Protein AF-A0A7C3XP02-F1 (afdb_monomer)

Structure (mmCIF, N/CA/C/O backbone):
data_AF-A0A7C3XP02-F1
#
_entry.id   AF-A0A7C3XP02-F1
#
loop_
_atom_site.group_PDB
_atom_site.id
_atom_site.type_symbol
_atom_site.label_atom_id
_atom_site.label_alt_id
_atom_site.label_comp_id
_atom_site.label_asym_id
_atom_site.label_entity_id
_atom_site.label_seq_id
_atom_site.pdbx_PDB_ins_code
_atom_site.Cartn_x
_atom_site.Cartn_y
_atom_site.Cartn_z
_atom_site.occupancy
_atom_site.B_iso_or_equiv
_atom_site.auth_seq_id
_atom_site.auth_comp_id
_atom_site.auth_asym_id
_atom_site.auth_atom_id
_atom_site.pdbx_PDB_model_num
ATOM 1 N N . MET A 1 1 ? 8.353 -12.210 0.987 1.00 38.19 1 MET A N 1
ATOM 2 C CA . MET A 1 1 ? 7.385 -11.143 1.335 1.00 38.19 1 MET A CA 1
ATOM 3 C C . MET A 1 1 ? 6.012 -11.617 0.870 1.00 38.19 1 MET A C 1
ATOM 5 O O . MET A 1 1 ? 5.862 -11.843 -0.321 1.00 38.19 1 MET A O 1
ATOM 9 N N . GLN A 1 2 ? 5.059 -11.879 1.772 1.00 53.19 2 GLN A N 1
ATOM 10 C CA . GLN A 1 2 ? 3.695 -12.268 1.369 1.00 53.19 2 GLN A CA 1
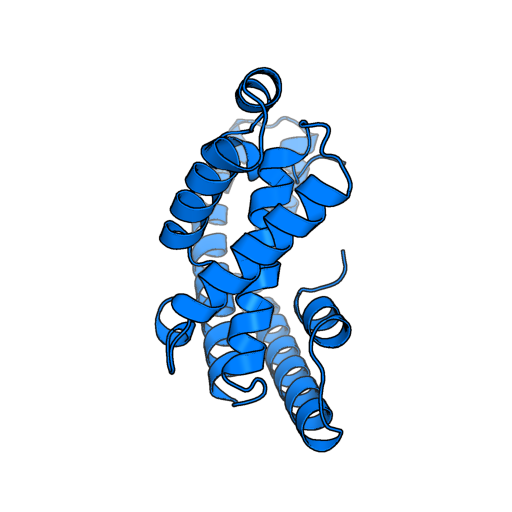ATOM 11 C C . GLN A 1 2 ? 3.040 -11.119 0.588 1.00 53.19 2 GLN A C 1
ATOM 13 O O . GLN A 1 2 ? 3.125 -9.971 1.031 1.00 53.19 2 GLN A O 1
ATOM 18 N N . SER A 1 3 ? 2.419 -11.413 -0.560 1.00 80.75 3 SER A N 1
ATOM 19 C CA . SER A 1 3 ? 1.742 -10.402 -1.386 1.00 80.75 3 SER A CA 1
ATOM 20 C C . SER A 1 3 ? 0.541 -9.797 -0.652 1.00 80.75 3 SER A C 1
ATOM 22 O O . SER A 1 3 ? -0.120 -10.512 0.098 1.00 80.75 3 SER A O 1
ATOM 24 N N . ASP A 1 4 ? 0.169 -8.553 -0.958 1.00 85.31 4 ASP A N 1
ATOM 25 C CA . ASP A 1 4 ? -1.005 -7.876 -0.375 1.00 85.31 4 ASP A CA 1
ATOM 26 C C . ASP A 1 4 ? -2.283 -8.728 -0.403 1.00 85.31 4 ASP A C 1
ATOM 28 O O . ASP A 1 4 ? -3.038 -8.735 0.559 1.00 85.31 4 ASP A O 1
ATOM 32 N N . TYR A 1 5 ? -2.493 -9.521 -1.454 1.00 89.06 5 TYR A N 1
ATOM 33 C CA . TYR A 1 5 ? -3.653 -10.408 -1.581 1.00 89.06 5 TYR A CA 1
ATOM 34 C C . TYR A 1 5 ? -3.692 -11.562 -0.570 1.00 89.06 5 TYR A C 1
ATOM 36 O O . TYR A 1 5 ? -4.762 -11.926 -0.094 1.00 89.06 5 TYR A O 1
ATOM 44 N N . HIS A 1 6 ? -2.532 -12.103 -0.192 1.00 89.56 6 HIS A N 1
ATOM 45 C CA . HIS A 1 6 ? -2.448 -13.104 0.872 1.00 89.56 6 HIS A CA 1
ATOM 46 C C . HIS A 1 6 ? -2.786 -12.468 2.225 1.00 89.56 6 HIS A C 1
ATOM 48 O O . HIS A 1 6 ? -3.446 -13.088 3.052 1.00 89.56 6 HIS A O 1
ATOM 54 N N . ARG A 1 7 ? -2.390 -11.204 2.435 1.00 92.12 7 ARG A N 1
ATOM 55 C CA . ARG A 1 7 ? -2.755 -10.447 3.641 1.00 92.12 7 ARG A CA 1
ATOM 56 C C . ARG A 1 7 ? -4.247 -10.133 3.672 1.00 9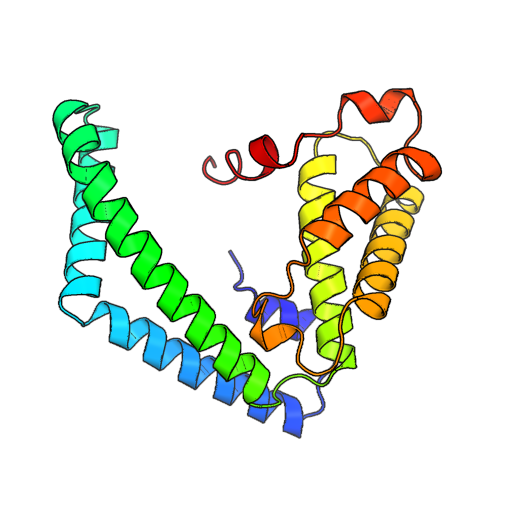2.12 7 ARG A C 1
ATOM 58 O O . ARG A 1 7 ? -4.865 -10.297 4.711 1.00 92.12 7 ARG A O 1
ATOM 65 N N . MET A 1 8 ? -4.828 -9.741 2.537 1.00 94.25 8 MET A N 1
ATOM 66 C CA . MET A 1 8 ? -6.277 -9.571 2.400 1.00 94.25 8 MET A CA 1
ATOM 67 C C . MET A 1 8 ? -7.024 -10.845 2.799 1.00 94.25 8 MET A C 1
ATOM 69 O O . MET A 1 8 ? -7.926 -10.761 3.617 1.00 94.25 8 MET A O 1
ATOM 73 N N . MET A 1 9 ? -6.617 -12.016 2.296 1.00 92.75 9 MET A N 1
ATOM 74 C CA . MET A 1 9 ? -7.225 -13.299 2.686 1.00 92.75 9 MET A CA 1
ATOM 75 C C . MET A 1 9 ? -7.125 -13.603 4.179 1.00 92.75 9 MET A C 1
ATOM 77 O O . MET A 1 9 ? -8.011 -14.247 4.720 1.00 92.75 9 MET A O 1
ATOM 81 N N . ALA A 1 10 ? -6.040 -13.184 4.829 1.00 92.31 10 ALA A N 1
ATOM 82 C CA . ALA A 1 10 ? -5.826 -13.449 6.248 1.00 92.31 10 ALA A CA 1
ATOM 83 C C . ALA A 1 10 ? -6.608 -12.500 7.170 1.00 92.31 10 ALA A C 1
ATOM 85 O O . ALA A 1 10 ? -6.836 -12.832 8.327 1.00 92.31 10 ALA A O 1
ATOM 86 N N . ILE A 1 11 ? -6.957 -11.305 6.687 1.00 91.75 11 ILE A N 1
ATOM 87 C CA . ILE A 1 11 ? -7.548 -10.232 7.503 1.00 91.75 11 ILE A CA 1
ATOM 88 C C . ILE A 1 11 ? -9.045 -10.089 7.240 1.00 91.75 11 ILE A C 1
ATOM 90 O O . ILE A 1 11 ? -9.793 -9.711 8.138 1.00 91.75 11 ILE A O 1
ATOM 94 N N . LEU A 1 12 ? -9.474 -10.336 6.006 1.00 95.06 12 LEU A N 1
ATOM 95 C CA . LEU A 1 12 ? -10.853 -10.157 5.589 1.00 95.06 12 LEU A CA 1
ATOM 96 C C . LEU A 1 12 ? -11.591 -11.488 5.682 1.00 95.06 12 LEU A C 1
ATOM 98 O O . LEU A 1 12 ? -11.083 -12.531 5.275 1.00 95.06 12 LEU A O 1
ATOM 102 N N . GLU A 1 13 ? -12.817 -11.428 6.173 1.00 93.69 13 GLU A N 1
ATOM 103 C CA . GLU A 1 13 ? -13.707 -12.580 6.207 1.00 93.69 13 GLU A CA 1
ATOM 104 C C . GLU A 1 13 ? -14.357 -12.755 4.837 1.00 93.69 13 GLU A C 1
ATOM 106 O O . GLU A 1 13 ? -14.945 -11.811 4.311 1.00 93.69 13 GLU A O 1
ATOM 111 N N . PHE A 1 14 ? -14.254 -13.947 4.251 1.00 92.94 14 PHE A N 1
ATOM 112 C CA . PHE A 1 14 ? -14.862 -14.277 2.963 1.00 92.94 14 PHE A CA 1
ATOM 113 C C . PHE A 1 14 ? -15.902 -15.377 3.137 1.00 92.94 14 PHE A C 1
ATOM 115 O O . PHE A 1 14 ? -15.628 -16.393 3.776 1.00 92.94 14 PHE A O 1
ATOM 122 N N . THR A 1 15 ? -17.057 -15.231 2.485 1.00 93.06 15 THR A N 1
ATOM 123 C CA . THR A 1 15 ? -17.911 -16.400 2.228 1.00 93.06 15 THR A CA 1
ATOM 124 C C . THR A 1 15 ? -17.236 -17.321 1.201 1.00 93.06 15 THR A C 1
ATOM 126 O O . THR A 1 15 ? -16.379 -16.854 0.439 1.00 93.06 15 THR A O 1
ATOM 129 N N . PRO A 1 16 ? -17.609 -18.611 1.119 1.00 93.31 16 PRO A N 1
ATOM 130 C CA . PRO A 1 16 ? -17.061 -19.520 0.110 1.00 93.31 16 PRO A CA 1
ATOM 131 C C . PRO A 1 16 ? -17.177 -18.976 -1.323 1.00 93.31 16 PRO A C 1
ATOM 133 O O . PRO A 1 16 ? -16.211 -19.005 -2.084 1.00 93.31 16 PRO A O 1
ATOM 136 N N 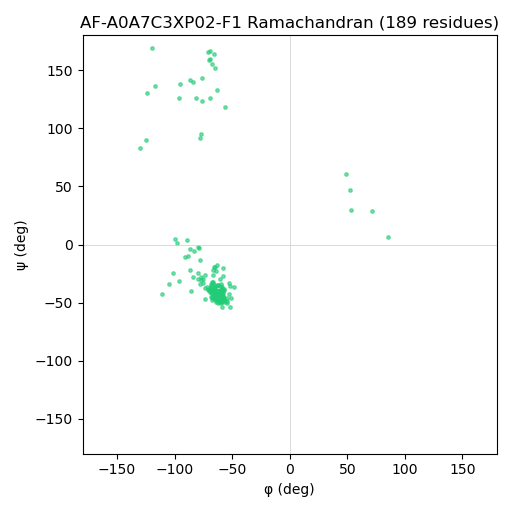. GLU A 1 17 ? -18.321 -18.389 -1.678 1.00 90.69 17 GLU A N 1
ATOM 137 C CA . GLU A 1 17 ? -18.573 -17.825 -3.008 1.00 90.69 17 GLU A CA 1
ATOM 138 C C . GLU A 1 17 ? -17.701 -16.591 -3.276 1.00 90.69 17 GLU A C 1
ATOM 140 O O . GLU A 1 17 ? -17.142 -16.432 -4.366 1.00 90.69 17 GLU A O 1
ATOM 145 N N . GLN A 1 18 ? -17.555 -15.713 -2.278 1.00 93.25 18 GLN A N 1
ATOM 146 C CA . GLN A 1 18 ? -16.683 -14.544 -2.383 1.00 93.25 18 GLN A CA 1
ATOM 147 C C . GLN A 1 18 ? -15.217 -14.951 -2.511 1.00 93.25 18 GLN A C 1
ATOM 149 O O . GLN A 1 18 ? -14.488 -14.348 -3.298 1.00 93.25 18 GLN A O 1
ATOM 154 N N . LEU A 1 19 ? -14.787 -15.975 -1.772 1.00 93.50 19 LEU A N 1
ATOM 155 C CA . LEU A 1 19 ? -13.420 -16.475 -1.812 1.00 93.50 19 LEU A CA 1
ATOM 156 C C . LEU A 1 19 ? -13.062 -17.005 -3.204 1.00 93.50 19 LEU A C 1
ATOM 158 O O . LEU A 1 19 ? -11.988 -16.693 -3.716 1.00 93.50 19 LEU A O 1
ATOM 162 N N . GLU A 1 20 ? -13.958 -17.750 -3.849 1.00 93.19 20 GLU A N 1
ATOM 163 C CA . GLU A 1 20 ? -13.733 -18.229 -5.217 1.00 93.19 20 GLU A CA 1
ATOM 164 C C . GLU A 1 20 ? -13.651 -17.073 -6.221 1.00 93.19 20 GLU A C 1
ATOM 166 O O . GLU A 1 20 ? -12.733 -17.015 -7.047 1.00 93.19 20 GLU A O 1
ATOM 171 N N . LYS A 1 21 ? -14.537 -16.078 -6.097 1.00 92.25 21 LYS A N 1
ATOM 172 C CA . LYS A 1 21 ? -14.476 -14.860 -6.915 1.00 92.25 21 LYS A CA 1
ATOM 173 C C . LYS A 1 21 ? -13.166 -14.092 -6.709 1.00 92.25 21 LYS A C 1
ATOM 175 O O . LYS A 1 21 ? -12.552 -13.637 -7.675 1.00 92.25 21 LYS A O 1
ATOM 180 N N . PHE A 1 22 ? -12.723 -13.979 -5.461 1.00 94.12 22 PHE A N 1
ATOM 181 C CA . PHE A 1 22 ? -11.484 -13.318 -5.072 1.00 94.12 22 PHE A CA 1
ATOM 182 C C . PHE A 1 22 ? -10.252 -14.042 -5.634 1.00 94.12 22 PHE A C 1
ATOM 184 O O . PHE A 1 22 ? -9.405 -13.410 -6.270 1.00 94.12 22 PHE A O 1
ATOM 191 N N . LYS A 1 23 ? -10.181 -15.372 -5.491 1.00 94.12 23 LYS A N 1
ATOM 192 C CA . LYS A 1 23 ? -9.112 -16.206 -6.066 1.00 94.12 23 LYS A CA 1
ATOM 193 C C . LYS A 1 23 ? -9.049 -16.081 -7.585 1.00 94.12 23 LYS A C 1
ATOM 195 O O . LYS A 1 23 ? -7.960 -15.902 -8.129 1.00 94.12 23 LYS A O 1
ATOM 200 N N . LYS A 1 24 ? -10.198 -16.121 -8.269 1.00 93.56 24 LYS A N 1
ATOM 201 C CA . LYS A 1 24 ? -10.262 -15.940 -9.725 1.00 93.56 24 LYS A CA 1
ATOM 202 C C . LYS A 1 24 ? -9.720 -14.574 -10.144 1.00 93.56 24 LYS A C 1
ATOM 204 O O . LYS A 1 24 ? -8.848 -14.511 -11.006 1.00 93.56 24 LYS A O 1
ATOM 209 N N . ALA A 1 25 ? -10.160 -13.498 -9.487 1.00 93.56 25 ALA A N 1
ATOM 210 C CA . ALA A 1 25 ? -9.687 -12.145 -9.780 1.00 93.56 25 ALA A CA 1
ATOM 211 C C . ALA A 1 25 ? -8.166 -11.998 -9.573 1.00 93.56 25 ALA A C 1
ATOM 213 O O . ALA A 1 25 ? -7.493 -11.303 -10.333 1.00 93.56 25 ALA A O 1
ATOM 214 N N . ILE A 1 26 ? -7.602 -12.681 -8.573 1.00 93.75 26 ILE A N 1
ATOM 215 C CA . ILE A 1 26 ? -6.152 -12.737 -8.346 1.00 93.75 26 ILE A CA 1
ATOM 216 C C . ILE A 1 26 ? -5.436 -13.517 -9.442 1.00 93.75 26 ILE A C 1
ATOM 218 O O . ILE A 1 26 ? -4.410 -13.052 -9.935 1.00 93.75 26 ILE A O 1
ATOM 222 N N . ALA A 1 27 ? -5.957 -14.680 -9.828 1.00 92.94 27 ALA A N 1
ATOM 223 C CA . ALA A 1 27 ? -5.367 -15.502 -10.877 1.00 92.94 27 ALA A CA 1
ATOM 224 C C . ALA A 1 27 ? -5.340 -14.762 -12.223 1.00 92.94 27 ALA A C 1
ATOM 226 O O . ALA A 1 27 ? -4.305 -14.746 -12.889 1.00 92.94 27 ALA A O 1
ATOM 227 N N . ASP A 1 28 ? -6.437 -14.092 -12.587 1.00 91.62 28 ASP A N 1
ATOM 228 C CA . ASP A 1 28 ? -6.513 -13.271 -13.799 1.00 91.62 28 ASP A CA 1
ATOM 229 C C . ASP A 1 28 ? -5.500 -12.119 -13.740 1.00 91.62 28 ASP A C 1
ATOM 231 O O . ASP A 1 28 ? -4.695 -11.945 -14.655 1.00 91.62 28 ASP A O 1
ATOM 235 N N . ARG A 1 29 ? -5.422 -11.417 -12.602 1.00 93.50 29 ARG A N 1
ATOM 236 C CA . ARG A 1 29 ? -4.416 -10.373 -12.373 1.00 93.50 29 ARG A CA 1
ATOM 237 C C . ARG A 1 29 ? -2.979 -10.891 -12.513 1.00 93.50 29 ARG A C 1
ATOM 239 O O . ARG A 1 29 ? -2.138 -10.195 -13.077 1.00 93.50 29 ARG A O 1
ATOM 246 N N . HIS A 1 30 ? -2.663 -12.058 -11.949 1.00 92.19 30 HIS A N 1
ATOM 247 C CA . HIS A 1 30 ? -1.328 -12.653 -12.057 1.00 92.19 30 HIS A CA 1
ATOM 248 C C . HIS A 1 30 ? -0.988 -12.988 -13.502 1.00 92.19 30 HIS A C 1
ATOM 250 O O . HIS A 1 30 ? 0.062 -12.565 -13.974 1.00 92.19 30 HIS A O 1
ATOM 256 N N . ARG A 1 31 ? -1.909 -13.637 -14.221 1.00 94.12 31 ARG A N 1
ATOM 257 C CA . ARG A 1 31 ? -1.737 -13.962 -15.640 1.00 94.12 31 ARG A CA 1
ATOM 258 C C . ARG A 1 31 ? -1.415 -12.720 -16.467 1.00 94.12 31 ARG A C 1
ATOM 260 O O . ARG A 1 31 ? -0.491 -12.741 -17.270 1.00 94.12 31 ARG A O 1
ATOM 267 N N . GLU A 1 32 ? -2.145 -11.632 -16.252 1.00 93.19 32 GLU A N 1
ATOM 268 C CA . GLU A 1 32 ? -1.927 -10.384 -16.986 1.00 93.19 32 GLU A CA 1
ATOM 269 C C . GLU A 1 32 ? -0.633 -9.664 -16.592 1.00 93.19 32 GLU A C 1
ATOM 271 O O . GLU A 1 32 ? 0.080 -9.145 -17.449 1.00 93.19 32 GLU A O 1
ATOM 276 N N . ASN A 1 33 ? -0.297 -9.657 -15.301 1.00 93.06 33 ASN A N 1
ATOM 277 C CA . ASN A 1 33 ? 0.980 -9.130 -14.826 1.00 93.06 33 ASN A CA 1
ATOM 278 C C . ASN A 1 33 ? 2.161 -9.893 -15.443 1.00 93.06 33 ASN A C 1
ATOM 280 O O . ASN A 1 33 ? 3.159 -9.280 -15.814 1.00 93.06 33 ASN A O 1
ATOM 284 N N . ASP A 1 34 ? 2.048 -11.213 -15.558 1.00 94.31 34 ASP A N 1
ATOM 285 C CA . ASP A 1 34 ? 3.091 -12.062 -16.128 1.00 94.31 34 ASP A CA 1
ATOM 286 C C . ASP A 1 34 ? 3.164 -11.893 -17.651 1.00 94.31 34 ASP A C 1
ATOM 288 O O . ASP A 1 34 ? 4.257 -11.778 -18.201 1.00 94.31 34 ASP A O 1
ATOM 292 N N . ALA A 1 35 ? 2.019 -11.736 -18.324 1.00 94.69 35 ALA A N 1
ATOM 293 C CA . ALA A 1 35 ? 1.967 -11.406 -19.747 1.00 94.69 35 ALA A CA 1
ATOM 294 C C . ALA A 1 35 ? 2.681 -10.083 -20.071 1.00 94.69 35 ALA A C 1
ATOM 296 O O . ALA A 1 35 ? 3.368 -9.993 -21.089 1.00 94.69 35 ALA A O 1
ATOM 297 N N . TRP A 1 36 ? 2.597 -9.073 -19.194 1.00 94.38 36 TRP A N 1
ATOM 298 C CA . TRP A 1 36 ? 3.341 -7.823 -19.379 1.00 94.38 36 TRP A CA 1
ATOM 299 C C . TRP A 1 36 ? 4.854 -8.059 -19.448 1.00 94.38 36 TRP A C 1
ATOM 301 O O . TRP A 1 36 ? 5.527 -7.462 -20.288 1.00 94.38 36 TRP A O 1
ATOM 311 N N . TYR A 1 37 ? 5.399 -8.970 -18.635 1.00 94.44 37 TYR A N 1
ATOM 312 C CA . TYR A 1 37 ? 6.831 -9.285 -18.654 1.00 94.44 37 TYR A CA 1
ATOM 313 C C . TYR A 1 37 ? 7.295 -9.948 -19.954 1.00 94.44 37 TYR A C 1
ATOM 315 O O . TYR A 1 37 ? 8.490 -9.902 -20.259 1.00 94.44 37 TYR A O 1
ATOM 323 N N . GLU A 1 38 ? 6.377 -10.516 -20.733 1.00 96.25 38 GLU A N 1
ATOM 324 C CA . GLU A 1 38 ? 6.670 -11.132 -22.027 1.00 96.25 38 GLU A CA 1
ATOM 325 C C . GLU A 1 38 ? 6.617 -10.150 -23.209 1.00 96.25 38 GLU A C 1
ATOM 327 O O . GLU A 1 38 ? 7.107 -10.468 -24.299 1.00 96.25 38 GLU A O 1
ATOM 332 N N . THR A 1 39 ? 6.119 -8.931 -22.984 1.00 95.81 39 THR A N 1
ATOM 333 C CA . THR A 1 39 ? 6.180 -7.832 -23.961 1.00 95.81 39 THR A CA 1
ATOM 334 C C . THR A 1 39 ? 7.611 -7.315 -24.153 1.00 95.81 39 THR A C 1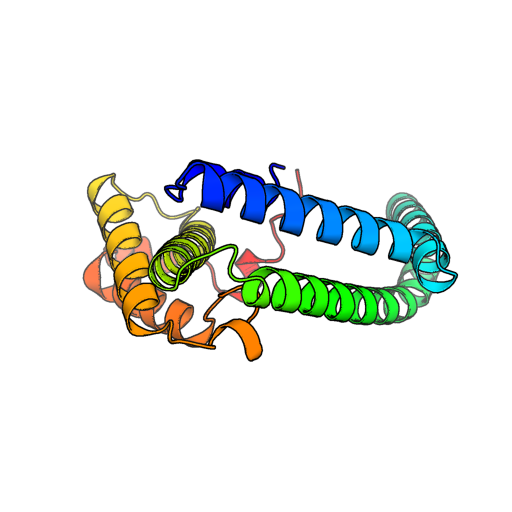
ATOM 336 O O . THR A 1 39 ? 8.506 -7.591 -23.348 1.00 95.81 39 THR A O 1
ATOM 339 N N . ALA A 1 40 ? 7.839 -6.524 -25.208 1.00 96.38 40 ALA A N 1
ATOM 340 C CA . ALA A 1 40 ? 9.126 -5.866 -25.442 1.00 96.38 40 ALA A CA 1
ATOM 341 C C . ALA A 1 40 ? 9.537 -4.966 -24.259 1.00 96.38 40 ALA A C 1
ATOM 343 O O . ALA A 1 40 ? 10.662 -5.069 -23.774 1.00 96.38 40 ALA A O 1
ATOM 344 N N . GLU A 1 41 ? 8.605 -4.163 -23.735 1.00 95.38 41 GLU A N 1
ATOM 345 C CA . GLU A 1 41 ? 8.844 -3.290 -22.578 1.00 95.38 41 GLU A CA 1
ATOM 346 C C . GLU A 1 41 ? 9.159 -4.093 -21.309 1.00 95.38 41 GLU A C 1
ATOM 348 O O . GLU A 1 41 ? 10.092 -3.767 -20.575 1.00 95.38 41 GLU A O 1
ATOM 353 N N . GLY A 1 42 ? 8.423 -5.179 -21.055 1.00 95.62 42 GLY A N 1
ATOM 354 C CA . GLY A 1 42 ? 8.655 -6.039 -19.895 1.00 95.62 42 GLY A CA 1
ATOM 355 C C . GLY A 1 42 ? 10.004 -6.761 -19.932 1.00 95.62 42 GLY A C 1
ATOM 356 O O . GLY A 1 42 ? 10.672 -6.898 -18.899 1.00 95.62 42 GLY A O 1
ATOM 357 N N . LYS A 1 43 ? 10.448 -7.181 -21.122 1.00 97.19 43 LYS A N 1
ATOM 358 C CA . LYS A 1 43 ? 11.785 -7.752 -21.344 1.00 97.19 43 LYS A CA 1
ATOM 359 C C . LYS A 1 43 ? 12.877 -6.702 -21.145 1.00 97.19 43 LYS A C 1
ATOM 361 O O . LYS A 1 43 ? 13.794 -6.948 -20.360 1.00 97.19 43 LYS A O 1
ATOM 366 N N . GLN A 1 44 ? 12.721 -5.517 -21.738 1.00 97.25 44 GLN A N 1
ATOM 367 C CA . GLN A 1 44 ? 13.642 -4.393 -21.552 1.00 97.25 44 GLN A CA 1
ATOM 368 C C . GLN A 1 44 ? 13.752 -3.995 -20.074 1.00 97.25 44 GLN A C 1
ATOM 370 O O . GLN A 1 44 ? 14.849 -3.775 -19.566 1.00 97.25 44 GLN A O 1
ATOM 375 N N . TYR A 1 45 ? 12.635 -3.972 -19.344 1.00 96.69 45 TYR A N 1
ATOM 376 C CA . TYR A 1 45 ? 12.635 -3.691 -17.912 1.00 96.69 45 TYR A CA 1
ATOM 377 C C . TYR A 1 45 ? 13.487 -4.700 -17.134 1.00 96.69 45 TYR A C 1
ATOM 379 O O . TYR A 1 45 ? 14.325 -4.303 -16.322 1.00 96.69 45 TYR A O 1
ATOM 387 N N . ARG A 1 46 ? 13.302 -6.006 -17.380 1.00 96.56 46 ARG A N 1
ATOM 388 C CA . ARG A 1 46 ? 14.092 -7.060 -16.716 1.00 96.56 46 ARG A CA 1
ATOM 389 C C . ARG A 1 46 ? 15.583 -6.906 -17.008 1.00 96.56 46 ARG A C 1
ATOM 391 O O . ARG A 1 46 ? 16.388 -6.975 -16.079 1.00 96.56 46 ARG A O 1
ATOM 398 N N . GLU A 1 47 ? 15.930 -6.649 -18.263 1.00 97.19 47 GLU A N 1
ATOM 399 C CA . GLU A 1 47 ? 17.311 -6.445 -18.687 1.00 97.19 47 GLU A CA 1
ATOM 400 C C . GLU A 1 47 ? 17.939 -5.219 -18.008 1.00 97.19 47 GLU A C 1
ATOM 402 O O . GLU A 1 47 ? 18.987 -5.329 -17.369 1.00 97.19 47 GLU A O 1
ATOM 407 N N . LEU A 1 48 ? 17.267 -4.064 -18.036 1.00 97.19 48 LEU A N 1
ATOM 408 C CA . LEU A 1 48 ? 17.761 -2.844 -17.396 1.00 97.19 48 LEU A CA 1
ATOM 409 C C . LEU A 1 48 ? 17.902 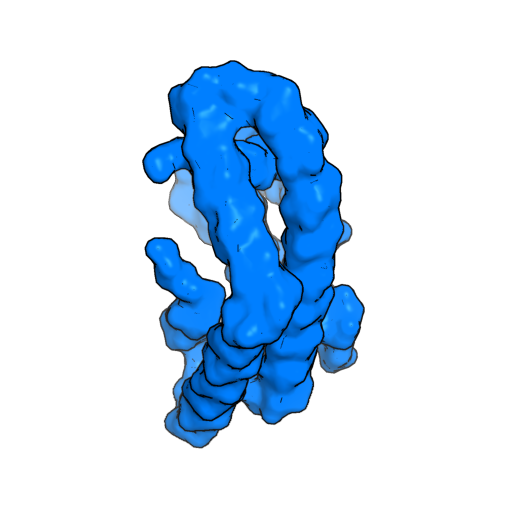-2.999 -15.874 1.00 97.19 48 LEU A C 1
ATOM 411 O O . LEU A 1 48 ? 18.852 -2.467 -15.298 1.00 97.19 48 LEU A O 1
ATOM 415 N N . LYS A 1 49 ? 17.026 -3.764 -15.199 1.00 97.06 49 LYS A N 1
ATOM 416 C CA . LYS A 1 49 ? 17.200 -4.081 -13.766 1.00 97.06 49 LYS A CA 1
ATOM 417 C C . LYS A 1 49 ? 18.462 -4.907 -13.514 1.00 97.06 49 LYS A C 1
ATOM 419 O O . LYS A 1 49 ? 19.156 -4.635 -12.533 1.00 97.06 49 LYS A O 1
ATOM 424 N N . GLN A 1 50 ? 18.770 -5.878 -14.373 1.00 97.25 50 GLN A N 1
ATOM 425 C CA . GLN A 1 50 ? 19.994 -6.680 -14.268 1.00 97.25 50 GLN A CA 1
ATOM 426 C C . GLN A 1 50 ? 21.242 -5.826 -14.521 1.00 97.25 50 GLN A C 1
ATOM 428 O O . GLN A 1 50 ? 22.169 -5.851 -13.710 1.00 97.25 50 GLN A O 1
ATOM 433 N N . GLN A 1 51 ? 21.235 -4.999 -15.572 1.00 97.12 51 GLN A N 1
ATOM 434 C CA . GLN A 1 51 ? 22.333 -4.074 -15.871 1.00 97.12 51 GLN A CA 1
ATOM 435 C C . GLN A 1 51 ? 22.552 -3.068 -14.731 1.00 97.12 51 GLN A C 1
ATOM 437 O O . GLN A 1 51 ? 23.684 -2.851 -14.302 1.00 97.12 51 GLN A O 1
ATOM 442 N N . MET A 1 52 ? 21.476 -2.503 -14.174 1.00 97.06 52 MET A N 1
ATOM 443 C CA . MET A 1 52 ? 21.541 -1.595 -13.025 1.00 97.06 52 MET A CA 1
ATOM 444 C C . MET A 1 52 ? 22.119 -2.289 -11.784 1.00 97.06 52 MET A C 1
ATOM 446 O O . MET A 1 52 ? 22.936 -1.704 -11.072 1.00 97.06 52 MET A O 1
ATOM 450 N N . ALA A 1 53 ? 21.723 -3.536 -11.507 1.00 96.88 53 ALA A N 1
ATOM 451 C CA . ALA A 1 53 ? 22.267 -4.308 -10.391 1.00 96.88 53 ALA A CA 1
ATOM 452 C C . ALA A 1 53 ? 23.774 -4.569 -10.563 1.00 96.88 53 ALA A C 1
ATOM 454 O O . ALA A 1 53 ? 24.544 -4.334 -9.629 1.00 96.88 53 ALA A O 1
ATOM 455 N N . ALA A 1 54 ? 24.203 -4.967 -11.765 1.00 97.00 54 ALA A N 1
ATOM 456 C CA . ALA A 1 54 ? 25.614 -5.155 -12.094 1.00 97.00 54 ALA A CA 1
ATOM 457 C C . ALA A 1 54 ? 26.409 -3.845 -11.964 1.00 97.00 54 ALA A C 1
ATOM 459 O O . ALA A 1 54 ? 27.452 -3.819 -11.311 1.00 97.00 54 ALA A O 1
ATOM 460 N N . ALA A 1 55 ? 25.884 -2.735 -12.493 1.00 96.81 55 ALA A N 1
ATOM 461 C CA . ALA A 1 55 ? 26.513 -1.419 -12.402 1.00 96.81 55 ALA A CA 1
ATOM 462 C C . ALA A 1 55 ? 26.658 -0.944 -10.947 1.00 96.81 55 ALA A C 1
ATOM 464 O O . ALA A 1 55 ? 27.707 -0.422 -10.571 1.00 96.81 55 ALA A O 1
ATOM 465 N N . ARG A 1 56 ? 25.647 -1.185 -10.098 1.00 96.19 56 ARG A N 1
ATOM 466 C CA . ARG A 1 56 ? 25.711 -0.908 -8.652 1.00 96.19 56 ARG A CA 1
ATOM 467 C C . ARG A 1 56 ? 26.762 -1.761 -7.949 1.00 96.19 56 ARG A C 1
ATOM 469 O O . ARG A 1 56 ? 27.531 -1.219 -7.158 1.00 96.19 56 ARG A O 1
ATOM 476 N N . SER A 1 57 ? 26.833 -3.055 -8.262 1.00 97.00 57 SER A N 1
ATOM 477 C CA . SER A 1 57 ? 27.851 -3.960 -7.711 1.00 97.00 57 SER A CA 1
ATOM 478 C C . SER A 1 57 ? 29.267 -3.531 -8.109 1.00 97.00 57 SER A C 1
ATOM 480 O O . SER A 1 57 ? 30.162 -3.486 -7.269 1.00 97.00 57 SER A O 1
ATOM 482 N N . ALA A 1 58 ? 29.454 -3.136 -9.369 1.00 97.50 58 ALA A N 1
ATOM 483 C CA . ALA A 1 58 ? 30.720 -2.639 -9.903 1.00 97.50 58 ALA A CA 1
ATOM 484 C C . ALA A 1 58 ? 31.021 -1.173 -9.534 1.00 97.50 58 ALA A C 1
ATOM 486 O O . ALA A 1 58 ? 32.072 -0.654 -9.900 1.00 97.50 58 ALA A O 1
ATOM 487 N N . ARG A 1 59 ? 30.105 -0.480 -8.839 1.00 96.81 59 ARG A N 1
ATOM 488 C CA . ARG A 1 59 ? 30.179 0.964 -8.541 1.00 96.81 59 ARG A CA 1
ATOM 489 C C . ARG A 1 59 ? 30.398 1.839 -9.791 1.00 96.81 59 ARG A C 1
ATOM 491 O O . ARG A 1 59 ? 30.972 2.923 -9.697 1.00 96.81 59 ARG A O 1
ATOM 498 N N . ASN A 1 60 ? 29.914 1.397 -10.952 1.00 97.44 60 ASN A N 1
ATOM 499 C CA . ASN A 1 60 ? 30.045 2.107 -12.223 1.00 97.44 60 ASN A CA 1
ATOM 500 C C . ASN A 1 60 ? 29.023 3.253 -12.297 1.00 97.44 60 ASN A C 1
ATOM 502 O O . ASN A 1 60 ? 27.879 3.061 -12.713 1.00 97.44 60 ASN A O 1
ATOM 506 N N . ARG A 1 61 ? 29.440 4.448 -11.866 1.00 97.00 61 ARG A N 1
ATOM 507 C CA . ARG A 1 61 ? 28.572 5.634 -11.787 1.00 97.00 61 ARG A CA 1
ATOM 508 C C . ARG A 1 61 ? 28.036 6.081 -13.142 1.00 97.00 61 ARG A C 1
ATOM 510 O O . ARG A 1 61 ? 26.868 6.426 -13.224 1.00 97.00 61 ARG A O 1
ATOM 517 N N . GLU A 1 62 ? 28.854 6.036 -14.187 1.00 97.56 62 GLU A N 1
ATOM 518 C CA . GLU A 1 62 ? 28.445 6.439 -15.535 1.00 97.56 62 GLU A CA 1
ATOM 519 C C . GLU A 1 62 ? 27.291 5.570 -16.049 1.00 97.56 62 GLU A C 1
ATOM 521 O O . GLU A 1 62 ? 26.266 6.073 -16.513 1.00 97.56 62 GLU A O 1
ATOM 526 N N . THR A 1 63 ? 27.414 4.251 -15.880 1.00 96.00 63 THR A N 1
ATOM 527 C CA . THR A 1 63 ? 26.357 3.316 -16.273 1.00 96.00 63 THR A CA 1
ATOM 528 C C . THR A 1 63 ? 25.105 3.499 -15.421 1.00 96.00 63 THR A C 1
ATOM 530 O O . THR A 1 63 ? 24.006 3.470 -15.963 1.00 96.00 63 THR A O 1
ATOM 533 N N . ILE A 1 64 ? 25.242 3.741 -14.114 1.00 97.19 64 ILE A N 1
ATOM 534 C CA . ILE A 1 64 ? 24.092 4.032 -13.244 1.00 97.19 64 ILE A CA 1
ATOM 535 C C . ILE A 1 64 ? 23.340 5.270 -13.751 1.00 97.19 64 ILE A C 1
ATOM 537 O O . ILE A 1 64 ? 22.153 5.159 -14.051 1.00 97.19 64 ILE A O 1
ATOM 541 N N . THR A 1 65 ? 24.028 6.400 -13.938 1.00 97.56 65 THR A N 1
ATOM 542 C CA . THR A 1 65 ? 23.419 7.656 -14.409 1.00 97.56 65 THR A CA 1
ATOM 543 C C . THR A 1 65 ? 22.714 7.486 -15.755 1.00 97.56 65 THR A C 1
ATOM 545 O O . THR A 1 65 ? 21.638 8.039 -15.966 1.00 97.56 65 THR A O 1
ATOM 548 N N . ARG A 1 66 ? 23.280 6.686 -16.668 1.00 97.19 66 ARG A N 1
ATOM 549 C CA . ARG A 1 66 ? 22.671 6.408 -17.978 1.00 97.19 66 ARG A CA 1
ATOM 550 C C . ARG A 1 66 ? 21.413 5.536 -17.887 1.00 97.19 66 ARG A C 1
ATOM 552 O O . ARG A 1 66 ? 20.480 5.731 -18.667 1.00 97.19 66 ARG A O 1
ATOM 559 N N . LEU A 1 67 ? 21.396 4.545 -16.995 1.00 96.81 67 LEU A N 1
ATOM 560 C CA . LEU A 1 67 ? 20.292 3.584 -16.880 1.00 96.81 67 LEU A CA 1
ATOM 561 C C . LEU A 1 67 ? 19.133 4.105 -16.021 1.00 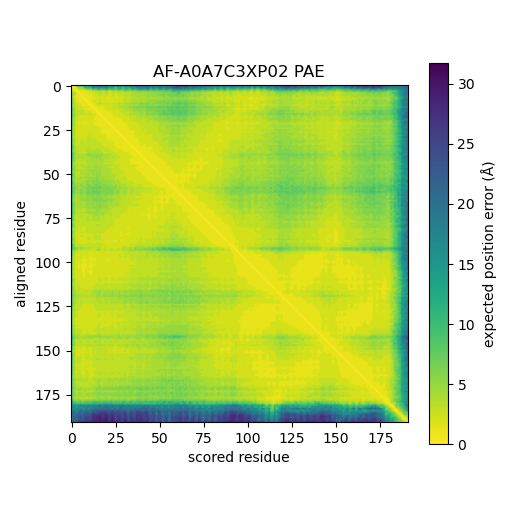96.81 67 LEU A C 1
ATOM 563 O O . LEU A 1 67 ? 17.999 3.689 -16.238 1.00 96.81 67 LEU A O 1
ATOM 567 N N . GLU A 1 68 ? 19.392 4.996 -15.060 1.00 95.56 68 GLU A N 1
ATOM 568 C CA . GLU A 1 68 ? 18.372 5.541 -14.153 1.00 95.56 68 GLU A CA 1
ATOM 569 C C . GLU A 1 68 ? 17.140 6.128 -14.863 1.00 95.56 68 GLU A C 1
ATOM 571 O O . GLU A 1 68 ? 16.039 5.669 -14.550 1.00 95.56 68 GLU A O 1
ATOM 576 N N . PRO A 1 69 ? 17.257 7.063 -15.827 1.00 96.12 69 PRO A N 1
ATOM 577 C CA . PRO A 1 69 ? 16.080 7.643 -16.480 1.00 96.12 69 PRO A CA 1
ATOM 578 C C . PRO A 1 69 ? 15.299 6.621 -17.320 1.00 96.12 69 PRO A C 1
ATOM 580 O O . PRO A 1 69 ? 14.071 6.624 -17.296 1.00 96.12 69 PRO A O 1
ATOM 583 N N . GLN A 1 70 ? 15.990 5.699 -18.000 1.00 95.25 70 GLN A N 1
ATOM 584 C CA . GLN A 1 70 ? 15.347 4.633 -18.784 1.00 95.25 70 GLN A CA 1
ATOM 585 C C . GLN A 1 70 ? 14.553 3.684 -17.885 1.00 95.25 70 GLN A C 1
ATOM 587 O O . GLN A 1 70 ? 13.437 3.271 -18.201 1.00 95.25 70 GLN A O 1
ATOM 592 N N . LEU A 1 71 ? 15.134 3.340 -16.735 1.00 95.62 71 LEU A N 1
ATOM 593 C CA . LEU A 1 71 ? 14.468 2.490 -15.769 1.00 95.62 71 LEU A CA 1
ATOM 594 C C . LEU A 1 71 ? 13.289 3.214 -15.113 1.00 95.62 71 LEU A C 1
ATOM 596 O O . LEU A 1 71 ? 12.253 2.589 -14.920 1.00 95.62 71 LEU A O 1
ATOM 600 N N . ALA A 1 72 ? 13.416 4.510 -14.818 1.00 95.25 72 ALA A N 1
ATOM 601 C CA . ALA A 1 72 ? 12.338 5.316 -14.252 1.00 95.25 72 ALA A CA 1
ATOM 602 C C . ALA A 1 72 ? 11.107 5.368 -15.174 1.00 95.25 72 ALA A C 1
ATOM 604 O O . ALA A 1 72 ? 9.984 5.212 -14.695 1.00 95.25 72 ALA A O 1
ATOM 605 N N . GLU A 1 73 ? 11.304 5.511 -16.489 1.00 94.94 73 GLU A N 1
ATOM 606 C CA . GLU A 1 73 ? 10.209 5.483 -17.467 1.00 94.94 73 GLU A CA 1
ATOM 607 C C . GLU A 1 73 ? 9.468 4.135 -17.454 1.00 94.94 73 GLU A C 1
ATOM 609 O O . GLU A 1 73 ? 8.241 4.086 -17.333 1.00 94.94 73 GLU A O 1
ATOM 614 N N . LEU A 1 74 ? 10.204 3.021 -17.515 1.00 94.62 74 LEU A N 1
ATOM 615 C CA . LEU A 1 74 ? 9.598 1.687 -17.471 1.00 94.62 74 LEU A CA 1
ATOM 616 C C . LEU A 1 74 ? 8.969 1.375 -16.105 1.00 94.62 74 LEU A C 1
ATOM 618 O O . LEU A 1 74 ? 7.967 0.663 -16.041 1.00 94.62 74 LEU A O 1
ATOM 622 N N . GLU A 1 75 ? 9.521 1.902 -15.007 1.00 94.50 75 GLU A N 1
ATOM 623 C CA . GLU A 1 75 ? 8.910 1.800 -13.677 1.00 94.50 75 GLU A CA 1
ATOM 624 C C . GLU A 1 75 ? 7.577 2.554 -13.615 1.00 94.50 75 GLU A C 1
ATOM 626 O O . GLU A 1 75 ? 6.625 2.015 -13.048 1.00 94.50 75 GLU A O 1
ATOM 631 N N . ALA A 1 76 ? 7.468 3.725 -14.252 1.00 94.88 76 ALA A N 1
ATOM 632 C CA . ALA A 1 76 ? 6.214 4.471 -14.351 1.00 94.88 76 ALA A CA 1
ATOM 633 C C . ALA A 1 76 ? 5.150 3.699 -15.150 1.00 94.88 76 ALA A C 1
ATOM 635 O O . ALA A 1 76 ? 4.050 3.479 -14.6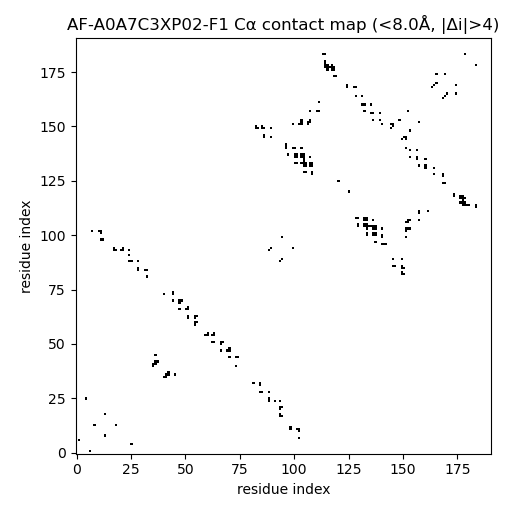38 1.00 94.88 76 ALA A O 1
ATOM 636 N N . LYS A 1 77 ? 5.494 3.188 -16.342 1.00 93.69 77 LYS A N 1
ATOM 637 C CA . LYS A 1 77 ? 4.588 2.358 -17.165 1.00 93.69 77 LYS A CA 1
ATOM 638 C C . LYS A 1 77 ? 4.133 1.098 -16.431 1.00 93.69 77 LYS A C 1
ATOM 640 O O . LYS A 1 77 ? 2.957 0.733 -16.433 1.00 93.69 77 LYS A O 1
ATOM 645 N N . ARG A 1 78 ? 5.066 0.432 -15.746 1.00 93.56 78 ARG A N 1
ATOM 646 C CA . ARG A 1 78 ? 4.757 -0.742 -14.928 1.00 93.56 78 ARG A CA 1
ATOM 647 C C . ARG A 1 78 ? 3.818 -0.390 -13.777 1.00 93.56 78 ARG A C 1
ATOM 649 O O . ARG A 1 78 ? 2.938 -1.187 -13.459 1.00 93.56 78 ARG A O 1
ATOM 656 N N . GLU A 1 79 ? 4.004 0.752 -13.121 1.00 92.50 79 GLU A N 1
ATOM 657 C CA . GLU A 1 79 ? 3.127 1.167 -12.026 1.00 92.50 79 GLU A CA 1
ATOM 658 C C . GLU A 1 79 ? 1.725 1.537 -12.519 1.00 92.50 79 GLU A C 1
ATOM 660 O O . GLU A 1 79 ? 0.752 1.140 -11.882 1.00 92.50 79 GLU A O 1
ATOM 665 N N . GLU A 1 80 ? 1.603 2.184 -13.679 1.00 93.19 80 GLU A N 1
ATOM 666 C CA . GLU A 1 80 ? 0.314 2.443 -14.329 1.00 93.19 80 GLU A CA 1
ATOM 667 C C . GLU A 1 80 ? -0.435 1.138 -14.632 1.00 93.19 80 GLU A C 1
ATOM 669 O O . GLU A 1 80 ? -1.586 0.967 -14.221 1.00 93.19 80 GLU A O 1
ATOM 674 N N . MET A 1 81 ? 0.243 0.164 -15.247 1.00 94.12 81 MET A N 1
ATOM 675 C CA . MET A 1 81 ? -0.314 -1.170 -15.491 1.00 94.12 81 MET A CA 1
ATOM 676 C C . MET A 1 81 ? -0.753 -1.849 -14.184 1.00 94.12 81 MET A C 1
ATOM 678 O O . MET A 1 81 ? -1.850 -2.410 -14.104 1.00 94.12 81 MET A O 1
ATOM 682 N N . ARG A 1 82 ? 0.061 -1.778 -13.122 1.00 94.00 82 ARG A N 1
ATOM 683 C CA . ARG A 1 82 ? -0.285 -2.371 -11.819 1.00 94.00 82 ARG A CA 1
ATOM 684 C C . ARG A 1 82 ? -1.479 -1.680 -11.169 1.00 94.00 82 ARG A C 1
ATOM 686 O O . ARG A 1 82 ? -2.314 -2.378 -10.587 1.00 94.00 82 ARG A O 1
ATOM 693 N N . ALA A 1 83 ? -1.567 -0.356 -11.271 1.00 93.56 83 ALA A N 1
ATOM 694 C CA . ALA A 1 83 ? -2.700 0.423 -10.791 1.00 93.56 83 ALA A CA 1
ATOM 695 C C . ALA A 1 83 ? -3.979 0.050 -11.551 1.00 93.56 83 ALA A C 1
ATOM 697 O O . ALA A 1 83 ? -5.021 -0.144 -10.927 1.00 93.56 83 ALA A O 1
ATOM 698 N N . GLU A 1 84 ? -3.893 -0.150 -12.866 1.00 94.62 84 GLU A N 1
ATOM 699 C CA . GLU A 1 84 ? -5.025 -0.578 -13.686 1.00 94.62 84 GLU A CA 1
ATOM 700 C C . GLU A 1 84 ? -5.487 -2.000 -13.353 1.00 94.62 84 GLU A C 1
ATOM 702 O O . GLU A 1 84 ? -6.671 -2.244 -13.117 1.00 94.62 84 GLU A O 1
ATOM 707 N N . LEU A 1 85 ? -4.553 -2.945 -13.228 1.00 93.94 85 LEU A N 1
ATOM 708 C CA . LEU A 1 85 ? -4.859 -4.296 -12.755 1.00 93.94 85 LEU A CA 1
ATOM 709 C C . LEU A 1 85 ? -5.529 -4.279 -11.378 1.00 93.94 85 LEU A C 1
ATOM 711 O O . LEU A 1 85 ? -6.450 -5.053 -11.110 1.00 93.94 85 LEU A O 1
ATOM 715 N N . ARG A 1 86 ? -5.077 -3.388 -10.493 1.00 94.19 86 ARG A N 1
ATOM 716 C CA . ARG A 1 86 ? -5.674 -3.215 -9.174 1.00 94.19 86 ARG A CA 1
ATOM 717 C C . ARG A 1 86 ? -7.075 -2.599 -9.265 1.00 94.19 86 ARG A C 1
ATOM 719 O O . ARG A 1 86 ? -7.963 -3.096 -8.581 1.00 94.19 86 ARG A O 1
ATOM 726 N N . ARG A 1 87 ? -7.313 -1.604 -10.130 1.00 94.62 87 ARG A N 1
ATOM 727 C CA . ARG A 1 87 ? -8.660 -1.061 -10.396 1.00 94.62 87 ARG A CA 1
ATOM 728 C C . ARG A 1 87 ? -9.613 -2.150 -10.864 1.00 94.62 87 ARG A C 1
ATOM 730 O O . ARG A 1 87 ? -10.691 -2.281 -10.295 1.00 94.62 87 ARG A O 1
ATOM 737 N N . ARG A 1 88 ? -9.203 -2.977 -11.829 1.00 93.19 88 ARG A N 1
ATOM 738 C CA . ARG A 1 88 ? -10.024 -4.091 -12.331 1.00 93.19 88 ARG A CA 1
ATOM 739 C C . ARG A 1 88 ? -10.304 -5.141 -11.263 1.00 93.19 88 ARG A C 1
ATOM 741 O O . ARG A 1 88 ? -11.440 -5.595 -11.141 1.00 93.19 88 ARG A O 1
ATOM 748 N N . PHE A 1 89 ? -9.316 -5.461 -10.428 1.00 93.50 89 PHE A N 1
ATOM 749 C CA . PHE A 1 89 ? -9.529 -6.308 -9.256 1.00 93.50 89 PHE A CA 1
ATOM 750 C C . PHE A 1 89 ? -10.605 -5.725 -8.320 1.00 93.50 89 PHE A C 1
ATOM 752 O O . PHE A 1 89 ? -11.533 -6.441 -7.948 1.00 93.50 89 PHE A O 1
ATOM 759 N N . MET A 1 90 ? -10.541 -4.432 -7.988 1.00 92.88 90 MET A N 1
ATOM 760 C CA . MET A 1 90 ? -11.536 -3.780 -7.121 1.00 92.88 90 MET A CA 1
ATOM 761 C C . MET A 1 90 ? -12.921 -3.721 -7.785 1.00 92.88 90 MET A C 1
ATOM 763 O O . MET A 1 90 ? -13.932 -4.019 -7.147 1.00 92.88 90 MET A O 1
ATOM 767 N N . ALA A 1 91 ? -12.965 -3.423 -9.085 1.00 91.62 91 ALA A N 1
ATOM 768 C CA . ALA A 1 91 ? -14.185 -3.364 -9.887 1.00 91.62 91 ALA A CA 1
ATOM 769 C C . ALA A 1 91 ? -14.860 -4.731 -10.066 1.00 91.62 91 ALA A C 1
ATOM 771 O O . ALA A 1 91 ? -16.076 -4.789 -10.235 1.00 91.62 91 ALA A O 1
ATOM 772 N N . SER A 1 92 ? -14.105 -5.834 -9.986 1.00 91.00 92 SER A N 1
ATOM 773 C CA . SER A 1 92 ? -14.661 -7.188 -10.092 1.00 91.00 92 SER A CA 1
ATOM 774 C C . SER A 1 92 ? -15.730 -7.467 -9.031 1.00 91.00 92 SER A C 1
ATOM 776 O O . SER A 1 92 ? -16.543 -8.374 -9.198 1.00 91.00 92 SER A O 1
ATOM 778 N N . GLY A 1 93 ? -15.750 -6.703 -7.932 1.00 87.44 93 GLY A N 1
ATOM 779 C CA . GLY A 1 93 ? -16.606 -6.955 -6.780 1.00 87.44 93 GLY A CA 1
ATOM 780 C C . GLY A 1 93 ? -16.150 -8.179 -5.988 1.00 87.44 93 GLY A C 1
ATOM 781 O O . GLY A 1 93 ? -16.991 -8.875 -5.424 1.00 87.44 93 GLY A O 1
ATOM 782 N N . ALA A 1 94 ? -14.848 -8.484 -6.017 1.00 89.06 94 ALA A N 1
ATOM 783 C CA . ALA A 1 94 ? -14.207 -9.464 -5.141 1.00 89.06 94 ALA A CA 1
ATOM 784 C C . ALA A 1 94 ? -14.199 -9.015 -3.670 1.00 89.06 94 ALA A C 1
ATOM 786 O O . ALA A 1 94 ? -14.092 -9.858 -2.787 1.00 89.06 94 ALA A O 1
ATOM 787 N N . LEU A 1 95 ? -14.320 -7.705 -3.420 1.00 94.31 95 LEU A N 1
ATOM 788 C CA . LEU A 1 95 ? -14.422 -7.112 -2.089 1.00 94.31 95 LEU A CA 1
ATOM 789 C C . LEU A 1 95 ? -15.693 -6.265 -1.972 1.00 94.31 95 LEU A C 1
ATOM 791 O O . LEU A 1 95 ? -15.937 -5.377 -2.796 1.00 94.31 95 LEU A O 1
ATOM 795 N N . THR A 1 96 ? -16.462 -6.496 -0.913 1.00 95.06 96 THR A N 1
ATOM 796 C CA . THR A 1 96 ? -17.552 -5.618 -0.463 1.00 95.06 96 THR A CA 1
ATOM 797 C C . THR A 1 96 ? -17.012 -4.265 0.007 1.00 95.06 96 THR A C 1
ATOM 799 O O . THR A 1 96 ? -15.821 -4.122 0.281 1.00 95.06 96 THR A O 1
ATOM 802 N N . LEU A 1 97 ? -17.880 -3.255 0.134 1.00 96.12 97 LEU A N 1
ATOM 803 C CA . LEU A 1 97 ? -17.458 -1.939 0.625 1.00 96.12 97 LEU A CA 1
ATOM 804 C C . LEU A 1 97 ? -16.855 -2.009 2.039 1.00 96.12 97 LEU A C 1
ATOM 806 O O . LEU A 1 97 ? -15.866 -1.332 2.308 1.00 96.12 97 LEU A O 1
ATOM 810 N N . ASP A 1 98 ? -17.402 -2.837 2.927 1.00 96.81 98 ASP A N 1
ATOM 811 C CA . ASP A 1 98 ? -16.883 -2.943 4.294 1.00 96.81 98 ASP A CA 1
ATOM 812 C C . ASP A 1 98 ? -15.534 -3.668 4.343 1.00 96.81 98 ASP A C 1
ATOM 814 O O . ASP A 1 98 ? -14.619 -3.211 5.027 1.00 96.81 98 ASP A O 1
ATOM 818 N N . GLN A 1 99 ? -15.330 -4.687 3.504 1.00 96.88 99 GLN A N 1
ATOM 819 C CA . GLN A 1 99 ? -14.007 -5.290 3.304 1.00 96.88 99 GLN A CA 1
ATOM 820 C C . GLN A 1 99 ? -12.995 -4.292 2.712 1.00 96.88 99 GLN A C 1
ATOM 822 O O . GLN A 1 99 ? -11.820 -4.309 3.079 1.00 96.88 99 GLN A O 1
ATOM 827 N N . GLN A 1 100 ? -13.426 -3.390 1.821 1.00 97.00 100 GLN A N 1
ATOM 828 C CA . GLN A 1 100 ? -12.567 -2.318 1.300 1.00 97.00 100 GLN A CA 1
ATOM 829 C C . GLN A 1 100 ? -12.162 -1.331 2.403 1.00 97.00 100 GLN A C 1
ATOM 831 O O . GLN A 1 100 ? -10.985 -0.985 2.495 1.00 97.00 100 GLN A O 1
ATOM 836 N N . LYS A 1 101 ? -13.098 -0.920 3.271 1.00 98.00 101 LYS A N 1
ATOM 837 C CA . LYS A 1 101 ? -12.806 -0.084 4.452 1.00 98.00 101 LYS A CA 1
ATOM 838 C C . LYS A 1 101 ? -11.822 -0.771 5.398 1.00 98.00 101 LYS A C 1
ATOM 840 O O . LYS A 1 101 ? -10.842 -0.156 5.808 1.00 98.00 101 LYS A O 1
ATOM 845 N N . GLN A 1 102 ? -12.052 -2.047 5.708 1.00 97.88 102 GLN A N 1
ATOM 846 C CA . GLN A 1 102 ? -11.186 -2.828 6.591 1.00 97.88 102 GLN A CA 1
ATOM 847 C C . GLN A 1 102 ? -9.774 -2.964 6.007 1.00 97.88 102 GLN A C 1
ATOM 849 O O . GLN A 1 102 ? -8.781 -2.752 6.706 1.00 97.88 102 GLN A O 1
ATOM 854 N N . TRP A 1 103 ? -9.670 -3.239 4.703 1.00 97.38 103 TRP A N 1
ATOM 855 C CA . TRP A 1 103 ? -8.385 -3.284 4.014 1.00 97.38 103 TRP A CA 1
ATOM 856 C C . TRP A 1 103 ? -7.666 -1.930 4.036 1.00 97.38 103 TRP A C 1
ATOM 858 O O . TRP A 1 103 ? -6.474 -1.878 4.333 1.00 97.38 103 TRP A O 1
ATOM 868 N N . ALA A 1 104 ? -8.375 -0.834 3.766 1.00 97.75 104 ALA A N 1
ATOM 869 C CA . ALA A 1 104 ? -7.811 0.511 3.837 1.00 97.75 104 ALA A CA 1
ATOM 870 C C . ALA A 1 104 ? -7.304 0.847 5.253 1.00 97.75 104 ALA A C 1
ATOM 872 O O . ALA A 1 104 ? -6.211 1.393 5.402 1.00 97.75 104 ALA A O 1
ATOM 873 N N . GLY A 1 105 ? -8.041 0.438 6.292 1.00 98.19 105 GLY A N 1
ATOM 874 C CA . GLY A 1 105 ? -7.623 0.566 7.691 1.00 98.19 105 GLY A CA 1
ATOM 875 C C . GLY A 1 105 ? -6.317 -0.171 7.976 1.00 98.19 105 GLY A C 1
ATOM 876 O O . GLY A 1 105 ? -5.402 0.390 8.581 1.00 98.19 105 GLY A O 1
ATOM 877 N N . TYR A 1 106 ? -6.177 -1.396 7.465 1.00 97.62 106 TYR A N 1
ATOM 878 C CA . TYR A 1 106 ? -4.929 -2.154 7.551 1.00 97.62 106 TYR A CA 1
ATOM 879 C C . TYR A 1 106 ? -3.768 -1.486 6.795 1.00 97.62 106 TYR A C 1
ATOM 881 O O . TYR A 1 106 ? -2.657 -1.384 7.325 1.00 97.62 106 TYR A O 1
ATOM 889 N N . VAL A 1 107 ? -3.998 -1.011 5.567 1.00 96.25 107 VAL A N 1
ATOM 890 C CA . VAL A 1 107 ? -2.974 -0.309 4.772 1.00 96.25 107 VAL A CA 1
ATOM 891 C C . VAL A 1 107 ? -2.485 0.935 5.513 1.00 96.25 107 VAL A C 1
ATOM 893 O O . VAL A 1 107 ? -1.275 1.093 5.693 1.00 96.25 107 VAL A O 1
ATOM 896 N N . MET A 1 108 ? -3.407 1.760 6.012 1.00 97.94 108 MET A N 1
ATOM 897 C CA . MET A 1 108 ? -3.093 2.946 6.808 1.00 97.94 108 MET A CA 1
ATOM 898 C C . MET A 1 108 ? -2.306 2.578 8.071 1.00 97.94 108 MET A C 1
ATOM 900 O O . MET A 1 108 ? -1.230 3.132 8.307 1.00 97.94 108 MET A O 1
ATOM 904 N N . TYR A 1 109 ? -2.776 1.582 8.828 1.00 97.75 109 TYR A N 1
ATOM 905 C CA . TYR A 1 109 ? -2.113 1.098 10.039 1.00 97.75 109 TYR A CA 1
ATOM 906 C C . TYR A 1 109 ? -0.670 0.665 9.772 1.00 97.75 109 TYR A C 1
ATOM 908 O O . TYR A 1 109 ? 0.252 1.122 10.443 1.00 97.75 109 TYR A O 1
ATOM 916 N N . THR A 1 110 ? -0.429 -0.159 8.751 1.00 95.31 110 THR A N 1
ATOM 917 C CA . THR A 1 110 ? 0.938 -0.603 8.427 1.00 95.31 110 THR A CA 1
ATOM 918 C C . THR A 1 110 ? 1.840 0.535 7.941 1.00 95.31 110 THR A C 1
ATOM 920 O O . THR A 1 110 ? 3.045 0.519 8.212 1.00 95.31 110 THR A O 1
ATOM 923 N N . GLY A 1 111 ? 1.280 1.532 7.249 1.00 94.81 111 GLY A N 1
ATOM 924 C CA . GLY A 1 111 ? 1.986 2.753 6.863 1.00 94.81 111 GLY A CA 1
ATOM 925 C C . GLY A 1 111 ? 2.414 3.578 8.077 1.00 94.81 111 GLY A C 1
ATOM 926 O O . GLY A 1 111 ? 3.585 3.947 8.192 1.00 94.81 111 GLY A O 1
ATOM 927 N N . ILE A 1 112 ? 1.497 3.794 9.018 1.00 97.12 112 ILE A N 1
ATOM 928 C CA . ILE A 1 112 ? 1.750 4.537 10.257 1.00 97.12 112 ILE A CA 1
ATOM 929 C C . ILE A 1 112 ? 2.716 3.781 11.173 1.00 97.12 112 ILE A C 1
ATOM 931 O O . ILE A 1 112 ? 3.705 4.357 11.622 1.00 97.12 112 ILE A O 1
ATOM 935 N N . MET A 1 113 ? 2.535 2.475 11.372 1.00 96.69 113 MET A N 1
ATOM 936 C CA . MET A 1 113 ? 3.448 1.665 12.187 1.00 96.69 113 MET A CA 1
ATOM 937 C C . MET A 1 113 ? 4.876 1.656 11.640 1.00 96.69 113 MET A C 1
ATOM 939 O O . MET A 1 113 ? 5.834 1.605 12.407 1.00 96.69 113 MET A O 1
ATOM 943 N N . ARG A 1 114 ? 5.065 1.791 10.320 1.00 95.38 114 ARG A N 1
ATOM 944 C CA . ARG A 1 114 ? 6.408 1.966 9.745 1.00 95.38 114 ARG A CA 1
ATOM 945 C C . ARG A 1 114 ? 7.060 3.277 10.183 1.00 95.38 114 ARG A C 1
ATOM 947 O O . ARG A 1 114 ? 8.279 3.308 10.353 1.00 95.38 114 ARG A O 1
ATOM 954 N N . ARG A 1 115 ? 6.277 4.346 10.351 1.00 95.25 115 ARG A N 1
ATOM 955 C CA . ARG A 1 115 ? 6.753 5.645 10.858 1.00 95.25 115 ARG A CA 1
ATOM 956 C C . ARG A 1 115 ? 7.005 5.614 12.363 1.00 95.25 115 ARG A C 1
ATOM 958 O O . ARG A 1 115 ? 7.896 6.314 12.831 1.00 95.25 115 ARG A O 1
ATOM 965 N N . LEU A 1 116 ? 6.265 4.773 13.081 1.00 96.19 116 LEU A N 1
ATOM 966 C CA . LEU A 1 116 ? 6.386 4.552 14.523 1.00 96.19 116 LEU A CA 1
ATOM 967 C C . LEU A 1 116 ? 7.378 3.446 14.906 1.00 96.19 116 LEU A C 1
ATOM 969 O O . LEU A 1 116 ? 7.516 3.153 16.083 1.00 96.19 116 LEU A O 1
ATOM 973 N N . ARG A 1 117 ? 8.091 2.833 13.953 1.00 95.19 117 ARG A N 1
ATOM 974 C CA . ARG A 1 117 ? 8.942 1.656 14.225 1.00 95.19 117 ARG A CA 1
ATOM 975 C C . ARG A 1 117 ? 10.039 1.882 15.278 1.00 95.19 117 ARG A C 1
ATOM 977 O O . ARG A 1 117 ? 10.499 0.918 15.873 1.00 95.19 117 ARG A O 1
ATOM 984 N N . ASP A 1 118 ? 10.489 3.129 15.428 1.00 94.56 118 ASP A N 1
ATOM 985 C CA . ASP A 1 118 ? 11.558 3.528 16.351 1.00 94.56 118 ASP A CA 1
ATOM 986 C C . ASP A 1 118 ? 10.967 4.092 17.670 1.00 94.56 118 ASP A C 1
ATOM 988 O O . ASP A 1 118 ? 11.702 4.478 18.576 1.00 94.56 118 ASP A O 1
ATOM 992 N N . VAL A 1 119 ? 9.632 4.117 17.792 1.00 96.31 119 VAL A N 1
ATOM 993 C CA . VAL A 1 119 ? 8.886 4.511 18.991 1.00 96.31 119 VAL A CA 1
ATOM 994 C C . VAL A 1 119 ? 8.520 3.253 19.778 1.00 96.31 119 VAL A C 1
ATOM 996 O O . VAL A 1 119 ? 7.889 2.339 19.249 1.00 96.31 119 VAL A O 1
ATOM 999 N N . GLN A 1 120 ? 8.878 3.207 21.060 1.00 96.12 120 GLN A N 1
ATOM 1000 C CA . GLN A 1 120 ? 8.457 2.124 21.952 1.00 96.12 120 GLN A CA 1
ATOM 1001 C C . GLN A 1 120 ? 6.999 2.337 22.365 1.00 96.12 120 GLN A C 1
ATOM 1003 O O . GLN A 1 120 ? 6.726 3.095 23.294 1.00 96.12 120 GLN A O 1
ATOM 1008 N N . LEU A 1 121 ? 6.070 1.707 21.646 1.00 97.31 121 LEU A N 1
ATOM 1009 C CA . LEU A 1 121 ? 4.645 1.734 21.967 1.00 97.31 121 LEU A CA 1
ATOM 1010 C C . LEU A 1 121 ? 4.293 0.627 22.959 1.00 97.31 121 LEU A C 1
ATOM 1012 O O . LEU A 1 121 ? 4.763 -0.504 22.829 1.00 97.31 121 LEU A O 1
ATOM 1016 N N . THR A 1 122 ? 3.399 0.928 23.896 1.00 98.00 122 THR A N 1
ATOM 1017 C CA . THR A 1 122 ? 2.725 -0.118 24.673 1.00 98.00 122 THR A CA 1
ATOM 1018 C C . THR A 1 122 ? 1.724 -0.880 23.797 1.00 98.00 122 THR A C 1
ATOM 1020 O O . THR A 1 122 ? 1.341 -0.430 22.709 1.00 98.00 122 THR A O 1
ATOM 1023 N N . GLU A 1 123 ? 1.254 -2.033 24.276 1.00 97.88 123 GLU A N 1
ATOM 1024 C CA . GLU A 1 123 ? 0.182 -2.783 23.608 1.00 97.88 123 GLU A CA 1
ATOM 1025 C C . GLU A 1 123 ? -1.090 -1.937 23.474 1.00 97.88 123 GLU A C 1
ATOM 1027 O O . GLU A 1 123 ? -1.686 -1.883 22.399 1.00 97.88 123 GLU A O 1
ATOM 1032 N N . GLN A 1 124 ? -1.448 -1.191 24.525 1.00 98.12 124 GLN A N 1
ATOM 1033 C CA . GLN A 1 124 ? -2.600 -0.290 24.515 1.00 98.12 124 GLN A CA 1
ATOM 1034 C C . GLN A 1 124 ? -2.441 0.829 23.477 1.00 98.12 124 GLN A C 1
ATOM 1036 O O . GLN A 1 124 ? -3.375 1.100 22.725 1.00 98.12 124 GLN A O 1
ATOM 1041 N N . GLN A 1 125 ? -1.261 1.453 23.389 1.00 98.25 125 GLN A N 1
ATOM 1042 C CA . GLN A 1 125 ? -0.988 2.470 22.368 1.00 98.25 125 GLN A CA 1
ATOM 1043 C C . GLN A 1 125 ? -1.063 1.877 20.955 1.00 98.25 125 GLN A C 1
ATOM 1045 O O . GLN A 1 125 ? -1.629 2.492 20.056 1.00 98.25 125 GLN A O 1
ATOM 1050 N N . SER A 1 126 ? -0.531 0.670 20.753 1.00 98.25 126 SER A N 1
ATOM 1051 C CA . SER A 1 126 ? -0.570 -0.014 19.455 1.00 98.25 126 SER A CA 1
ATOM 1052 C C . SER A 1 126 ? -1.998 -0.362 19.026 1.00 98.25 126 SER A C 1
ATOM 1054 O O . SER A 1 126 ? -2.354 -0.151 17.864 1.00 98.25 126 SER A O 1
ATOM 1056 N N . ALA A 1 127 ? -2.825 -0.845 19.957 1.00 98.38 127 ALA A N 1
ATOM 1057 C CA . ALA A 1 127 ? -4.240 -1.122 19.721 1.00 98.38 127 ALA A CA 1
ATOM 1058 C C . ALA A 1 127 ? -5.023 0.161 19.405 1.00 98.38 127 ALA A C 1
ATOM 1060 O O . ALA A 1 127 ? -5.836 0.179 18.482 1.00 98.38 127 ALA A O 1
ATOM 1061 N N . GLU A 1 128 ? -4.733 1.256 20.109 1.00 98.50 128 GLU A N 1
ATOM 1062 C CA . GLU A 1 128 ? -5.363 2.553 19.864 1.00 98.50 128 GLU A CA 1
ATOM 1063 C C . GLU A 1 128 ? -4.980 3.128 18.491 1.00 98.50 128 GLU A C 1
ATOM 1065 O O . GLU A 1 128 ? -5.849 3.574 17.741 1.00 98.50 128 GLU A O 1
ATOM 1070 N N . VAL A 1 129 ? -3.704 3.031 18.097 1.00 98.56 129 VAL A N 1
ATOM 1071 C CA . VAL A 1 129 ? -3.250 3.383 16.740 1.00 98.56 129 VAL A CA 1
ATOM 1072 C C . VAL A 1 129 ? -4.005 2.568 15.692 1.00 98.56 129 VAL A C 1
ATOM 1074 O O . VAL A 1 129 ? -4.488 3.134 14.709 1.00 98.56 129 VAL A O 1
ATOM 1077 N N . GLN A 1 130 ? -4.140 1.254 15.896 1.00 98.50 130 GLN A N 1
ATOM 1078 C CA . GLN A 1 130 ? -4.902 0.396 14.993 1.00 98.50 130 GLN A CA 1
ATOM 1079 C C . GLN A 1 130 ? -6.361 0.851 14.895 1.00 98.50 130 GLN A C 1
ATOM 1081 O O . GLN A 1 130 ? -6.845 1.079 13.788 1.00 98.50 130 GLN A O 1
ATOM 1086 N N . ARG A 1 131 ? -7.041 1.052 16.028 1.00 98.62 131 ARG A N 1
ATOM 1087 C CA . ARG A 1 131 ? -8.434 1.517 16.075 1.00 98.62 131 ARG A CA 1
ATOM 1088 C C . ARG A 1 131 ? -8.619 2.821 15.296 1.00 98.62 131 ARG A C 1
ATOM 1090 O O . ARG A 1 131 ? -9.468 2.883 14.409 1.00 98.62 131 ARG A O 1
ATOM 1097 N N . MET A 1 132 ? -7.773 3.823 15.549 1.00 98.69 132 MET A N 1
ATOM 1098 C CA . MET A 1 132 ? -7.828 5.119 14.864 1.00 98.69 132 MET A CA 1
ATOM 1099 C C . MET A 1 132 ? -7.653 4.994 13.343 1.00 98.69 132 MET A C 1
ATOM 1101 O O . MET A 1 132 ? -8.349 5.679 12.594 1.00 98.69 132 MET A O 1
ATOM 1105 N N . CYS A 1 133 ? -6.769 4.106 12.872 1.00 98.69 133 CYS A N 1
ATOM 1106 C CA . CYS A 1 133 ? -6.574 3.867 11.437 1.00 98.69 133 CYS A CA 1
ATOM 1107 C C . CYS A 1 133 ? -7.814 3.249 10.781 1.00 98.69 133 CYS A C 1
ATOM 1109 O O . CYS A 1 133 ? -8.208 3.652 9.686 1.00 98.69 133 CYS A O 1
ATOM 1111 N N . TYR A 1 134 ? -8.438 2.273 11.443 1.00 98.50 134 TYR A N 1
ATOM 1112 C CA . TYR A 1 134 ? -9.629 1.604 10.919 1.00 98.50 134 TYR A CA 1
ATOM 1113 C C . TYR A 1 134 ? -10.841 2.541 10.911 1.00 98.50 134 TYR A C 1
ATOM 1115 O O . TYR A 1 134 ? -11.585 2.556 9.933 1.00 98.50 134 TYR A O 1
ATOM 1123 N N . GLU A 1 135 ? -11.009 3.377 11.936 1.00 98.50 135 GLU A N 1
ATOM 1124 C CA . GLU A 1 135 ? -12.068 4.393 11.981 1.00 98.50 135 GLU A CA 1
ATOM 1125 C C . GLU A 1 135 ? -11.895 5.464 10.903 1.00 98.50 135 GLU A C 1
ATOM 1127 O O . GLU A 1 135 ? -12.849 5.791 10.192 1.00 98.50 135 GLU A O 1
ATOM 1132 N N . ALA A 1 136 ? -10.674 5.981 10.735 1.00 98.50 136 ALA A N 1
ATOM 1133 C CA . ALA A 1 136 ? -10.373 6.956 9.694 1.00 98.50 136 ALA A CA 1
ATOM 1134 C C . ALA A 1 136 ? -10.643 6.381 8.295 1.00 98.50 136 ALA A C 1
ATOM 1136 O O . ALA A 1 136 ? -11.314 7.015 7.479 1.00 98.50 136 ALA A O 1
ATOM 1137 N N . ALA A 1 137 ? -10.194 5.151 8.037 1.00 98.19 137 ALA A N 1
ATOM 1138 C CA . ALA A 1 137 ? -10.459 4.464 6.781 1.00 98.19 137 ALA A CA 1
ATOM 1139 C C . ALA A 1 137 ? -11.958 4.205 6.552 1.00 98.19 137 ALA A C 1
ATOM 1141 O O . ALA A 1 137 ? -12.457 4.428 5.449 1.00 98.19 137 ALA A O 1
ATOM 1142 N N . ALA A 1 138 ? -12.699 3.791 7.584 1.00 98.25 138 ALA A N 1
ATOM 1143 C CA . ALA A 1 138 ? -14.139 3.561 7.491 1.00 98.25 138 ALA A CA 1
ATOM 1144 C C . ALA A 1 138 ? -14.925 4.837 7.144 1.00 98.25 138 ALA A C 1
ATOM 1146 O O . ALA A 1 138 ? -15.911 4.766 6.406 1.00 98.25 138 ALA A O 1
ATOM 1147 N N . ALA A 1 139 ? -14.479 5.995 7.640 1.00 97.94 139 ALA A N 1
ATOM 1148 C CA . ALA A 1 139 ? -15.070 7.295 7.328 1.00 97.94 139 ALA A CA 1
ATOM 1149 C C . ALA A 1 139 ? -14.706 7.804 5.919 1.00 97.94 139 ALA A C 1
ATOM 1151 O O . ALA A 1 139 ? -15.514 8.490 5.279 1.00 97.94 139 ALA A O 1
ATOM 1152 N N . ALA A 1 140 ? -13.505 7.478 5.439 1.00 97.69 140 ALA A N 1
ATOM 1153 C CA . ALA A 1 140 ? -12.959 7.978 4.181 1.00 97.69 140 ALA A CA 1
ATOM 1154 C C . ALA A 1 140 ? -13.379 7.154 2.956 1.00 97.69 140 ALA A C 1
ATOM 1156 O O . ALA A 1 140 ? -13.692 7.716 1.906 1.00 97.69 140 ALA A O 1
ATOM 1157 N N . VAL A 1 141 ? -13.417 5.823 3.071 1.00 97.88 141 VAL A N 1
ATOM 1158 C CA . VAL A 1 141 ? -13.718 4.945 1.933 1.00 97.88 141 VAL A CA 1
ATOM 1159 C C . VAL A 1 141 ? -15.213 4.966 1.612 1.00 97.88 141 VAL A C 1
ATOM 1161 O O . VAL A 1 141 ? -16.072 4.644 2.437 1.00 97.88 141 VAL A O 1
ATOM 1164 N N . ARG A 1 142 ? -15.524 5.309 0.362 1.00 97.12 142 ARG A N 1
ATOM 1165 C CA . ARG A 1 142 ? -16.867 5.366 -0.220 1.00 97.12 142 ARG A CA 1
ATOM 1166 C C . ARG A 1 142 ? -16.977 4.399 -1.397 1.00 97.12 142 ARG A C 1
ATOM 1168 O O . ARG A 1 142 ? -15.981 3.868 -1.893 1.00 97.12 142 ARG A O 1
ATOM 1175 N N . ARG A 1 143 ? -18.213 4.184 -1.864 1.00 91.38 143 ARG A N 1
ATOM 1176 C CA . ARG A 1 143 ? -18.468 3.483 -3.129 1.00 91.38 143 ARG A CA 1
ATOM 1177 C C . ARG A 1 143 ? -17.697 4.236 -4.218 1.00 91.38 143 ARG A C 1
ATOM 1179 O O . ARG A 1 143 ? -17.938 5.419 -4.405 1.00 91.38 143 ARG A O 1
ATOM 1186 N N . ASP A 1 144 ? -16.756 3.552 -4.864 1.00 94.31 144 ASP A N 1
ATOM 1187 C CA . ASP A 1 144 ? -15.882 4.051 -5.938 1.00 94.31 144 ASP A CA 1
ATOM 1188 C C . ASP A 1 144 ? -14.579 4.776 -5.552 1.00 94.31 144 ASP A C 1
ATOM 1190 O O . ASP A 1 144 ? -13.855 5.195 -6.456 1.00 94.31 144 ASP A O 1
ATOM 1194 N N . THR A 1 145 ? -14.180 4.838 -4.273 1.00 95.25 145 THR A N 1
ATOM 1195 C CA . THR A 1 145 ? -12.849 5.375 -3.888 1.00 95.25 145 THR A CA 1
ATOM 1196 C C . THR A 1 145 ? -11.698 4.705 -4.656 1.00 95.25 145 THR A C 1
ATOM 1198 O O . THR A 1 145 ? -10.721 5.350 -5.024 1.00 95.25 145 THR A O 1
ATOM 1201 N N . TRP A 1 146 ? -11.840 3.420 -4.987 1.00 93.88 146 TRP A N 1
ATOM 1202 C CA . TRP A 1 146 ? -10.852 2.654 -5.749 1.00 93.88 146 TRP A CA 1
ATOM 1203 C C . TRP A 1 146 ? -10.612 3.160 -7.183 1.00 93.88 146 TRP A C 1
ATOM 1205 O O . TRP A 1 146 ? -9.600 2.796 -7.782 1.00 93.88 146 TRP A O 1
ATOM 1215 N N . LYS A 1 147 ? -11.511 3.971 -7.762 1.00 93.94 147 LYS A N 1
ATOM 1216 C CA . LYS A 1 147 ? -11.324 4.527 -9.115 1.00 93.94 147 LYS A CA 1
ATOM 1217 C C . LYS A 1 147 ? -10.153 5.508 -9.151 1.00 93.94 147 LYS A C 1
ATOM 1219 O O . LYS A 1 147 ? -9.384 5.506 -10.111 1.00 93.94 147 LYS A O 1
ATOM 1224 N N . THR A 1 148 ? -10.011 6.313 -8.101 1.00 93.50 148 THR A N 1
ATOM 1225 C CA . THR A 1 148 ? -8.940 7.306 -7.955 1.00 93.50 148 THR A CA 1
ATOM 1226 C C . THR A 1 148 ? -7.769 6.773 -7.133 1.00 93.50 148 THR A C 1
ATOM 1228 O O . THR A 1 148 ? -6.627 7.111 -7.429 1.00 93.50 148 THR A O 1
ATOM 1231 N N . ASP A 1 149 ? -8.024 5.890 -6.162 1.00 94.06 149 ASP A N 1
ATOM 1232 C CA . ASP A 1 149 ? -6.995 5.229 -5.354 1.00 94.06 149 ASP A CA 1
ATOM 1233 C C . ASP A 1 149 ? -7.211 3.703 -5.300 1.00 94.06 149 ASP A C 1
ATOM 1235 O O . ASP A 1 149 ? -7.776 3.175 -4.337 1.00 94.06 149 ASP A O 1
ATOM 1239 N N . PRO A 1 150 ? -6.747 2.944 -6.308 1.00 94.50 150 PRO A N 1
ATOM 1240 C CA . PRO A 1 150 ? -6.964 1.495 -6.363 1.00 94.50 150 PRO A CA 1
ATOM 1241 C C . PRO A 1 150 ? -6.273 0.716 -5.239 1.00 94.50 150 PRO A C 1
ATOM 1243 O O . PRO A 1 150 ? -6.624 -0.432 -4.948 1.00 94.50 150 PRO A O 1
ATOM 1246 N N . TYR A 1 151 ? -5.272 1.316 -4.601 1.00 94.75 151 TYR A N 1
ATOM 1247 C CA . TYR A 1 151 ? -4.556 0.695 -3.496 1.00 94.75 151 TYR A CA 1
ATOM 1248 C C . TYR A 1 151 ? -5.174 1.023 -2.135 1.00 94.75 151 TYR A C 1
ATOM 1250 O O . TYR A 1 151 ? -4.809 0.362 -1.162 1.00 94.75 151 TYR A O 1
ATOM 1258 N N . LEU A 1 152 ? -6.119 1.972 -2.087 1.00 95.69 152 LEU A N 1
ATOM 1259 C CA . LEU A 1 152 ? -6.746 2.492 -0.872 1.00 95.69 152 LEU A CA 1
ATOM 1260 C C . LEU A 1 152 ? -5.696 2.940 0.159 1.00 95.69 152 LEU A C 1
ATOM 1262 O O . LEU A 1 152 ? -5.747 2.561 1.328 1.00 95.69 152 LEU A O 1
ATOM 1266 N N . LYS A 1 153 ? -4.702 3.702 -0.308 1.00 94.50 153 LYS A N 1
ATOM 1267 C CA . LYS A 1 153 ? -3.624 4.264 0.512 1.00 94.50 153 LYS A CA 1
ATOM 1268 C C . LYS A 1 153 ? -4.069 5.475 1.321 1.00 94.50 153 LYS A C 1
ATOM 1270 O O . LYS A 1 153 ? -3.505 5.679 2.389 1.00 94.50 153 LYS A O 1
ATOM 1275 N N . LEU A 1 154 ? -5.027 6.263 0.823 1.00 95.38 154 LEU A N 1
ATOM 1276 C CA . LEU A 1 154 ? -5.613 7.407 1.536 1.00 95.38 154 LEU A CA 1
ATOM 1277 C C . LEU A 1 154 ? -4.537 8.338 2.147 1.00 95.38 154 LEU A C 1
ATOM 1279 O O . LEU A 1 154 ? -4.426 8.446 3.373 1.00 95.38 154 LEU A O 1
ATOM 1283 N N . PRO A 1 155 ? -3.647 8.939 1.330 1.00 94.12 155 PRO A N 1
ATOM 1284 C CA . PRO A 1 155 ? -2.466 9.636 1.843 1.00 94.12 155 PRO A CA 1
ATOM 1285 C C . PRO A 1 155 ? -2.819 10.836 2.731 1.00 94.12 155 PRO A C 1
ATOM 1287 O O . PRO A 1 155 ? -2.191 11.027 3.770 1.00 94.12 1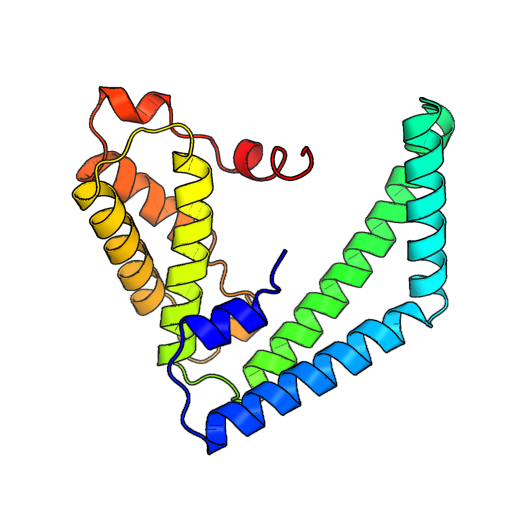55 PRO A O 1
ATOM 1290 N N . ALA A 1 156 ? -3.845 11.613 2.368 1.00 95.19 156 ALA A N 1
ATOM 1291 C CA . ALA A 1 156 ? -4.272 12.769 3.152 1.00 95.19 156 ALA A CA 1
ATOM 1292 C C . ALA A 1 156 ? -4.828 12.343 4.520 1.00 95.19 156 ALA A C 1
ATOM 1294 O O . ALA A 1 156 ? -4.460 12.901 5.553 1.00 95.19 156 ALA A O 1
ATOM 1295 N N . GLU A 1 157 ? -5.668 11.313 4.540 1.00 97.69 157 GLU A N 1
ATOM 1296 C CA . GLU A 1 157 ? -6.266 10.768 5.755 1.00 97.69 157 GLU A CA 1
ATOM 1297 C C . GLU A 1 157 ? -5.222 10.086 6.641 1.00 97.69 157 GLU A C 1
ATOM 1299 O O . GLU A 1 157 ? -5.304 10.169 7.867 1.00 97.69 157 GLU A O 1
ATOM 1304 N N . THR A 1 158 ? -4.210 9.460 6.036 1.00 96.81 158 THR A N 1
ATOM 1305 C CA . THR A 1 158 ? -3.073 8.870 6.751 1.00 96.81 158 THR A CA 1
ATOM 1306 C C . THR A 1 158 ? -2.286 9.945 7.499 1.00 96.81 158 THR A C 1
ATOM 1308 O O . THR A 1 158 ? -2.003 9.767 8.683 1.00 96.81 158 THR A O 1
ATOM 1311 N N . GLU A 1 159 ? -1.963 11.074 6.858 1.00 96.69 159 GLU A N 1
ATOM 1312 C CA . GLU A 1 159 ? -1.264 12.175 7.535 1.00 96.69 159 GLU A CA 1
ATOM 1313 C C . GLU A 1 159 ? -2.123 12.798 8.642 1.00 96.69 159 GLU A C 1
ATOM 1315 O O . GLU A 1 159 ? -1.651 12.957 9.766 1.00 96.69 159 GLU A O 1
ATOM 1320 N N . GLN A 1 160 ? -3.408 13.057 8.384 1.00 97.75 160 GLN A N 1
ATOM 1321 C CA . GLN A 1 160 ? -4.320 13.565 9.417 1.00 97.75 160 GLN A CA 1
ATOM 1322 C C . GLN A 1 160 ? -4.426 12.612 10.618 1.00 97.75 160 GLN A C 1
ATOM 1324 O O . GLN A 1 160 ? -4.486 13.049 11.767 1.00 97.75 160 GLN A O 1
ATOM 1329 N N . THR A 1 161 ? -4.448 11.303 10.368 1.00 98.38 161 THR A N 1
ATOM 1330 C CA . THR A 1 161 ? -4.501 10.282 11.422 1.00 98.38 161 THR A CA 1
ATOM 1331 C C . THR A 1 161 ? -3.186 10.215 12.195 1.00 98.38 161 THR A C 1
ATOM 1333 O O . THR A 1 161 ? -3.212 10.118 13.421 1.00 98.38 161 THR A O 1
ATOM 1336 N N . MET A 1 162 ? -2.040 10.342 11.518 1.00 97.81 162 MET A N 1
ATOM 1337 C CA . MET A 1 162 ? -0.730 10.418 12.166 1.00 97.81 162 MET A CA 1
ATOM 1338 C C . MET A 1 162 ? -0.637 11.613 13.122 1.00 97.81 162 MET A C 1
ATOM 1340 O O . MET A 1 162 ? -0.170 11.447 14.248 1.00 97.81 162 MET A O 1
ATOM 1344 N N . GLU A 1 163 ? -1.098 12.800 12.722 1.00 97.75 163 GLU A N 1
ATOM 1345 C CA . GLU A 1 163 ? -1.084 13.965 13.618 1.00 97.75 163 GLU A CA 1
ATOM 1346 C C . GLU A 1 163 ? -1.967 13.737 14.852 1.00 97.75 163 GLU A C 1
ATOM 1348 O O . GLU A 1 163 ? -1.507 13.915 15.980 1.00 97.75 163 GLU A O 1
ATOM 1353 N N . LYS A 1 164 ? -3.175 13.182 14.676 1.00 98.06 164 LYS A N 1
ATOM 1354 C CA . LYS A 1 164 ? -4.037 12.806 15.811 1.00 98.06 164 LYS A CA 1
ATOM 1355 C C . LYS A 1 164 ? -3.369 11.786 16.742 1.00 98.06 164 LYS A C 1
ATOM 1357 O O . LYS A 1 164 ? -3.536 11.876 17.955 1.00 98.06 164 LYS A O 1
ATOM 1362 N N . ILE A 1 165 ? -2.621 10.821 16.205 1.00 98.31 165 ILE A N 1
ATOM 1363 C CA . ILE A 1 165 ? -1.881 9.829 17.002 1.00 98.31 165 ILE A CA 1
ATOM 1364 C C . ILE A 1 165 ? -0.774 10.497 17.821 1.00 98.31 165 ILE A C 1
ATOM 1366 O O . ILE A 1 165 ? -0.632 10.203 19.008 1.00 98.31 165 ILE A O 1
ATOM 1370 N N . LYS A 1 166 ? -0.006 11.419 17.225 1.00 97.44 166 LYS A N 1
ATOM 1371 C CA . LYS A 1 166 ? 1.031 12.168 17.953 1.00 97.44 166 LYS A CA 1
ATOM 1372 C C . LYS A 1 166 ? 0.444 12.953 19.122 1.00 97.44 166 LYS A C 1
ATOM 1374 O O . LYS A 1 166 ? 1.060 13.011 20.183 1.00 97.44 166 LYS A O 1
ATOM 1379 N N . GLU A 1 167 ? -0.724 13.551 18.923 1.00 97.31 167 GLU A N 1
ATOM 1380 C CA . GLU A 1 167 ? -1.400 14.354 19.940 1.00 97.31 167 GLU A CA 1
ATOM 1381 C C . GLU A 1 167 ? -2.012 13.503 21.055 1.00 97.31 167 GLU A C 1
ATOM 1383 O O . GLU A 1 167 ? -1.837 13.833 22.226 1.00 97.31 167 GLU A O 1
ATOM 1388 N N . LYS A 1 168 ? -2.724 12.426 20.696 1.00 97.69 168 LYS A N 1
ATOM 1389 C CA . LYS A 1 168 ? -3.609 11.692 21.616 1.00 97.69 168 LYS A CA 1
ATOM 1390 C C . LYS A 1 168 ? -3.031 10.399 22.176 1.00 97.69 168 LYS A C 1
ATOM 1392 O O . LYS A 1 168 ? -3.484 9.953 23.223 1.00 97.69 168 LYS A O 1
ATOM 1397 N N . VAL A 1 169 ? -2.086 9.780 21.472 1.00 98.12 169 VAL A N 1
ATOM 1398 C CA . VAL A 1 169 ? -1.570 8.448 21.825 1.00 98.12 169 VAL A CA 1
ATOM 1399 C C . VAL A 1 169 ? -0.135 8.525 22.319 1.00 98.12 169 VAL A C 1
ATOM 1401 O O . VAL A 1 169 ? 0.213 7.859 23.292 1.00 98.12 169 VAL A O 1
ATOM 1404 N N . LEU A 1 170 ? 0.704 9.323 21.657 1.00 97.69 170 LEU A N 1
ATOM 1405 C CA . LEU A 1 170 ? 2.119 9.422 21.999 1.00 97.69 170 LEU A CA 1
ATOM 1406 C C . LEU A 1 170 ? 2.357 10.406 23.144 1.00 97.69 170 LEU A C 1
ATOM 1408 O O . LEU A 1 170 ? 1.810 11.514 23.155 1.00 97.69 170 LEU A O 1
ATOM 1412 N N . THR A 1 171 ? 3.259 10.040 24.053 1.00 97.50 171 THR A N 1
ATOM 1413 C CA . THR A 1 171 ? 3.778 10.980 25.051 1.00 97.50 171 THR A CA 1
ATOM 1414 C C . THR A 1 171 ? 4.674 12.034 24.383 1.00 97.50 171 THR A C 1
ATOM 1416 O O . THR A 1 171 ? 5.202 11.791 23.288 1.00 97.50 171 THR A O 1
ATOM 1419 N N . PRO A 1 172 ? 4.888 13.208 25.007 1.00 97.06 172 PRO A N 1
ATOM 1420 C CA . PRO A 1 172 ? 5.800 14.224 24.481 1.00 97.06 172 PRO A CA 1
ATOM 1421 C C . PRO A 1 172 ? 7.203 13.687 24.158 1.00 97.06 172 PRO A C 1
ATOM 1423 O O . PRO A 1 172 ? 7.786 14.078 23.150 1.00 97.06 172 PRO A O 1
ATOM 1426 N N . GLU A 1 173 ? 7.707 12.743 24.952 1.00 96.44 173 GLU A N 1
ATOM 1427 C CA . GLU A 1 173 ? 9.036 12.133 24.819 1.00 96.44 173 GLU A CA 1
ATOM 1428 C C . GLU A 1 173 ? 9.121 11.153 23.639 1.00 96.44 173 GLU A C 1
ATOM 1430 O O . GLU A 1 173 ? 10.192 10.959 23.068 1.00 96.44 173 GLU A O 1
ATOM 1435 N N . GLN A 1 174 ? 7.997 10.552 23.238 1.00 96.81 174 GLN A N 1
ATOM 1436 C CA . GLN A 1 174 ? 7.923 9.623 22.106 1.00 96.81 174 GLN A CA 1
ATOM 1437 C C . GLN A 1 174 ? 7.879 10.348 20.747 1.00 96.81 174 GLN A C 1
ATOM 1439 O O . GLN A 1 174 ? 8.354 9.817 19.740 1.00 96.81 174 GLN A O 1
ATOM 1444 N N . ARG A 1 175 ? 7.323 11.567 20.690 1.00 95.81 175 ARG A N 1
ATOM 1445 C CA . ARG A 1 175 ? 7.092 12.316 19.435 1.00 95.81 175 ARG A CA 1
ATOM 1446 C C . ARG A 1 175 ? 8.356 12.567 18.594 1.00 95.81 175 ARG A C 1
ATOM 1448 O O . ARG A 1 175 ? 8.258 12.422 17.374 1.00 95.81 175 ARG A O 1
ATOM 1455 N N . PRO A 1 176 ? 9.533 12.898 19.166 1.00 95.12 176 PRO A N 1
ATOM 1456 C CA . PRO A 1 176 ? 10.750 13.121 18.381 1.00 95.12 176 PRO A CA 1
ATOM 1457 C C . PRO A 1 176 ? 11.256 11.881 17.629 1.00 95.12 176 PRO A C 1
ATOM 1459 O O . PRO A 1 176 ? 11.969 12.025 16.639 1.00 95.12 176 PRO A O 1
ATOM 1462 N N . ALA A 1 177 ? 10.890 10.670 18.068 1.00 94.25 177 ALA A N 1
ATOM 1463 C CA . ALA A 1 177 ? 11.290 9.417 17.423 1.00 94.25 177 ALA A CA 1
ATOM 1464 C C . ALA A 1 177 ? 10.404 9.034 16.217 1.00 94.25 177 ALA A C 1
ATOM 1466 O O . ALA A 1 177 ? 10.704 8.071 15.508 1.00 94.25 177 ALA A O 1
ATOM 1467 N N . VAL A 1 178 ? 9.330 9.786 15.943 1.00 94.75 178 VAL A N 1
ATOM 1468 C CA . VAL A 1 178 ? 8.459 9.552 14.783 1.00 94.75 178 VAL A CA 1
ATOM 1469 C C . VAL A 1 178 ? 9.193 9.904 13.491 1.00 94.75 178 VAL A C 1
ATOM 1471 O O . VAL A 1 178 ? 9.665 11.024 13.296 1.00 94.75 178 VAL A O 1
ATOM 1474 N N . LEU A 1 179 ? 9.235 8.962 12.550 1.00 92.12 179 LEU A N 1
ATOM 1475 C CA . LEU A 1 179 ? 9.871 9.193 11.257 1.00 92.12 179 LEU A CA 1
ATOM 1476 C C . LEU A 1 179 ? 8.990 10.053 10.332 1.00 92.12 179 LEU A C 1
ATOM 1478 O O . LEU A 1 179 ? 7.767 9.860 10.275 1.00 92.12 179 LEU A O 1
ATOM 1482 N N . PRO A 1 180 ? 9.594 10.946 9.525 1.00 88.00 180 PRO A N 1
ATOM 1483 C CA . PRO A 1 180 ? 8.859 11.665 8.492 1.00 88.00 180 PRO A CA 1
ATOM 1484 C C . PRO A 1 180 ? 8.406 10.701 7.386 1.00 88.00 180 PRO A C 1
ATOM 1486 O O . PRO A 1 180 ? 9.029 9.653 7.169 1.00 88.00 180 PRO A O 1
ATOM 1489 N N . ALA A 1 181 ? 7.342 11.074 6.668 1.00 80.94 181 ALA A N 1
ATOM 1490 C CA . ALA A 1 181 ? 6.743 10.259 5.609 1.00 80.94 181 ALA A CA 1
ATOM 1491 C C . ALA A 1 181 ? 7.794 9.783 4.582 1.00 80.94 181 ALA A C 1
ATOM 1493 O O . ALA A 1 181 ? 7.908 8.580 4.327 1.00 80.94 181 ALA A O 1
ATOM 1494 N N . ASP A 1 182 ? 8.669 10.682 4.125 1.00 68.06 182 ASP A N 1
ATOM 1495 C CA . ASP A 1 182 ? 9.653 10.413 3.065 1.00 68.06 182 ASP A CA 1
ATOM 1496 C C . ASP A 1 182 ? 10.762 9.433 3.481 1.00 68.06 182 ASP A C 1
ATOM 1498 O O . ASP A 1 182 ? 11.182 8.575 2.701 1.00 68.06 182 ASP A O 1
ATOM 1502 N N . LYS A 1 183 ? 11.216 9.489 4.744 1.00 59.62 183 LYS A N 1
ATOM 1503 C CA . LYS A 1 183 ? 12.273 8.590 5.261 1.00 59.62 183 LYS A CA 1
ATOM 1504 C C . LYS A 1 183 ? 11.750 7.189 5.594 1.00 59.62 183 LYS A C 1
ATOM 1506 O O . LYS A 1 183 ? 12.544 6.265 5.798 1.00 59.62 183 LYS A O 1
ATOM 1511 N N . SER A 1 184 ? 10.429 7.011 5.653 1.00 57.34 184 SER A N 1
ATOM 1512 C CA . SER A 1 184 ? 9.805 5.706 5.889 1.00 57.34 184 SER A CA 1
ATOM 1513 C C . SER A 1 184 ? 9.815 4.816 4.634 1.00 57.34 184 SER A C 1
ATOM 1515 O O . SER A 1 184 ? 9.897 3.593 4.760 1.00 57.34 184 SER A O 1
ATOM 1517 N N . ALA A 1 185 ? 9.817 5.408 3.432 1.00 51.31 185 ALA A N 1
ATOM 1518 C CA . ALA A 1 185 ? 9.806 4.689 2.155 1.00 51.31 185 ALA A CA 1
ATOM 1519 C C . ALA A 1 185 ? 11.183 4.109 1.768 1.00 51.31 185 ALA A C 1
ATOM 1521 O O . ALA A 1 185 ? 11.268 3.024 1.197 1.00 51.31 185 ALA A O 1
ATOM 1522 N N . THR A 1 186 ? 12.278 4.789 2.118 1.00 38.22 186 THR A N 1
ATOM 1523 C CA . THR A 1 186 ? 13.627 4.492 1.597 1.00 38.22 186 THR A CA 1
ATOM 1524 C C . THR A 1 186 ? 14.393 3.412 2.372 1.00 38.22 186 THR A C 1
ATOM 1526 O O . THR A 1 186 ? 15.301 2.790 1.825 1.00 38.22 186 THR A O 1
ATOM 1529 N N . ARG A 1 187 ? 14.050 3.137 3.640 1.00 38.75 187 ARG A N 1
ATOM 1530 C CA . ARG A 1 187 ? 14.794 2.164 4.478 1.00 38.75 187 ARG A CA 1
ATOM 1531 C C . ARG A 1 187 ? 14.340 0.703 4.343 1.00 38.75 187 ARG A C 1
ATOM 1533 O O . ARG A 1 187 ? 14.982 -0.168 4.915 1.00 38.75 187 ARG A O 1
ATOM 1540 N N . GLY A 1 188 ? 13.289 0.415 3.570 1.00 34.31 188 GLY A N 1
ATOM 1541 C CA . GLY A 1 188 ? 12.791 -0.950 3.327 1.00 34.31 188 GLY A CA 1
ATOM 1542 C C . GLY A 1 188 ? 13.568 -1.766 2.280 1.00 34.31 188 GLY A C 1
ATOM 1543 O O . GLY A 1 188 ? 13.229 -2.922 2.061 1.00 34.31 188 GLY A O 1
ATOM 1544 N N . ILE A 1 189 ? 14.590 -1.182 1.636 1.00 35.22 189 ILE A N 1
ATOM 1545 C CA . ILE A 1 189 ? 15.394 -1.811 0.561 1.00 35.22 189 ILE A CA 1
ATOM 1546 C C . ILE A 1 189 ? 16.744 -2.354 1.090 1.00 35.22 189 ILE A C 1
ATOM 1548 O O . ILE A 1 189 ? 17.567 -2.851 0.331 1.00 35.22 189 ILE A O 1
ATOM 1552 N N . ARG A 1 190 ? 17.002 -2.298 2.403 1.00 31.16 190 ARG A N 1
ATOM 1553 C CA . ARG A 1 190 ? 18.203 -2.900 3.006 1.00 31.16 190 ARG A CA 1
ATOM 1554 C C . ARG A 1 190 ? 17.837 -3.870 4.121 1.00 31.16 190 ARG A C 1
ATOM 1556 O O . ARG A 1 190 ? 17.768 -3.451 5.272 1.00 31.16 190 ARG A O 1
ATOM 1563 N N . LYS A 1 191 ? 17.645 -5.138 3.767 1.00 27.98 191 LYS A N 1
ATOM 1564 C CA . LYS A 1 191 ? 18.162 -6.309 4.488 1.00 27.98 191 LYS A CA 1
ATOM 1565 C C . LYS A 1 191 ? 18.381 -7.421 3.474 1.00 27.98 191 LYS A C 1
ATOM 1567 O O . LYS A 1 191 ? 17.451 -7.638 2.669 1.00 27.98 191 LYS A O 1
#

pLDDT: mean 92.08, std 13.01, range [27.98, 98.69]

Nearest PDB structures (foldseek):
  6xyt-assembly1_C  TM=2.420E-01  e=3.167E+00  Dokdonia eikasta
  6rf9-assembly1_A  TM=2.562E-01  e=6.602E+00  Dokdonia eikasta
  8we2-assembly1_A  TM=2.207E-01  e=8.031E+00  Homo sapiens
  8j07-assembly1_k8  TM=2.290E-01  e=9.301E+00  Homo sapiens

Sequence (191 aa):
MQSDYHRMMAILEFTPEQLEKFKKAIADRHRENDAWYETAEGKQYRELKQQMAAARSARNRETITRLEPQLAELEAKREEMRAELRRRFMASGALTLDQQKQWAGYVMYTGIMRRLRDVQLTEQQSAEVQRMCYEAAAAAVRRDTWKT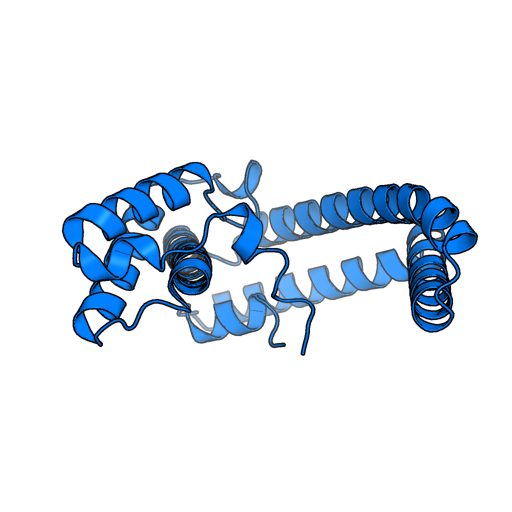DPYLKLPAETEQTMEKIKEKVLTPEQRPAVLPADKSATRGIRK

Solvent-accessible surface area (backbone atoms only — not comparable to full-atom values): 10570 Å² total; per-residue (Å²): 132,85,54,70,68,60,52,46,63,74,74,47,91,67,56,75,70,43,42,53,47,35,52,48,47,49,52,53,45,49,54,52,58,54,51,47,44,74,37,73,67,32,43,51,46,55,50,49,53,51,53,48,51,50,23,59,74,69,63,37,60,69,60,38,66,65,44,48,62,62,48,50,53,49,50,49,56,51,48,52,53,51,46,49,48,34,30,52,42,57,69,68,59,46,53,55,73,65,51,47,17,51,48,22,8,50,48,30,29,56,55,51,48,57,24,35,66,75,37,92,66,52,71,68,47,51,51,50,51,44,51,53,26,33,53,51,23,50,74,67,56,53,96,66,46,40,80,85,36,46,81,39,58,55,67,70,60,40,52,57,49,50,53,50,39,52,69,75,62,40,52,84,84,45,51,82,46,50,49,54,77,74,67,49,68,68,63,77,81,73,129

Foldseek 3Di:
DDDLLVVLVVQDDDDPVLVVLLVVLVVVLVVVLVVCCVDPLNVVLVVLVVQCVVCVVVVVVVSNVVSVVVNVVSVVVSVVSVLVSLLVSVVSPSDDQLSQLSSLLVLLLVLQCLQLVQFDADPVLSVVLSVLSSVLSNVPGDVCPCVVPSNSPPPVSSVVSNVVSCVPRDDPVRNVSGHDSVVSPPPPVDD

Radius of gyration: 19.46 Å; Cα contacts (8 Å, |Δi|>4): 156; chains: 1; bounding box: 49×34×50 Å

Secondary structure (DSSP, 8-state):
---HHHHHHHHS---HHHHHHHHHHHHHHHHHHHHHHHSHHHHHHHHHHHHHHHHHHTT-HHHHHHHHHHHHHHHHHHHHHHHHHHHHHHHTTSS-HHHHHHHHHHHHHHHHHHHSTTS---HHHHHHHHHHHHHHHHHH--TTHHHH-TT---HHHHHHHHHHHHHHTS-TTTGGGPPPHHHHHHGGG--

Mean predicted aligned error: 4.76 Å